Protein AF-A0A411PGM9-F1 (afdb_monomer_lite)

Secondary structure (DSSP, 8-state):
---GGG--EEEPTTSTT-EEETTHIIIIIHHHHHHHTS-S--HHHHHHHHT-TTS-HHHHHHHHHIIIIITT-BGGGS---TTPPP--EEEEETTT-SEEEE-SS-EEETTTEEEE----BHHHHHHHHT--TTTS--EEEE-TTSEEE--TT--S-HHHHHHHHHEEEEEETHHHHTT--TTT---GGG---SEEEEEE-PPP--SS---GGGTTT-HHHHHHHHHHHHHHHHHHHHHHHHHHHHHTTSSEEEEEETTSPPPHHHHTTTSSSHHHHHGGGGGGGS--SSSPPPTTHHHHHHHHHHHHHHHHHHHHT-TTSPPP-S-SSTT-

Structure (mmCIF, N/CA/C/O backbone):
data_AF-A0A411PGM9-F1
#
_entry.id   AF-A0A411PGM9-F1
#
loop_
_atom_site.group_PDB
_atom_site.id
_atom_site.type_symbol
_atom_site.label_atom_id
_atom_site.label_alt_id
_atom_site.label_comp_id
_atom_site.label_asym_id
_atom_site.label_entity_id
_atom_site.label_seq_id
_atom_site.pdbx_PDB_ins_code
_atom_site.Cartn_x
_atom_site.Cartn_y
_atom_site.Cartn_z
_atom_site.occupancy
_atom_site.B_iso_or_equiv
_atom_site.auth_seq_id
_atom_site.auth_comp_id
_atom_site.auth_asym_id
_atom_site.auth_atom_id
_atom_site.pdbx_PDB_model_num
ATOM 1 N N . MET A 1 1 ? -6.316 13.000 -9.772 1.00 52.50 1 MET A N 1
ATOM 2 C CA . MET A 1 1 ? -5.688 11.672 -9.581 1.00 52.50 1 MET A CA 1
ATOM 3 C C . MET A 1 1 ? -6.689 10.510 -9.519 1.00 52.50 1 MET A C 1
ATOM 5 O O . MET A 1 1 ? -6.270 9.370 -9.659 1.00 52.50 1 MET A O 1
ATOM 9 N N . LEU A 1 2 ? -8.007 10.744 -9.428 1.00 59.62 2 LEU A N 1
ATOM 10 C CA . LEU A 1 2 ? -9.023 9.725 -9.760 1.00 59.62 2 LEU A CA 1
ATOM 11 C C . LEU A 1 2 ? -9.316 9.738 -11.259 1.00 59.62 2 LEU A C 1
ATOM 13 O O . LEU A 1 2 ? -10.443 9.894 -11.712 1.00 59.62 2 LEU A O 1
ATOM 17 N N . ASN A 1 3 ? -8.241 9.618 -12.023 1.00 71.75 3 ASN A N 1
ATOM 18 C CA . ASN A 1 3 ? -8.211 9.928 -13.441 1.00 71.75 3 ASN A CA 1
ATOM 19 C C . ASN A 1 3 ? -8.425 8.658 -14.273 1.00 71.75 3 ASN A C 1
ATOM 21 O O . ASN A 1 3 ? -7.949 8.563 -15.398 1.00 71.75 3 ASN A O 1
ATOM 25 N N . TRP A 1 4 ? -9.119 7.656 -13.718 1.00 79.38 4 TRP A N 1
ATOM 26 C CA . TRP A 1 4 ? -9.370 6.393 -14.416 1.00 79.38 4 TRP A CA 1
ATOM 27 C C . TRP A 1 4 ? -10.101 6.630 -15.741 1.00 79.38 4 TRP A C 1
ATOM 29 O O . TRP A 1 4 ? -9.754 6.036 -16.755 1.00 79.38 4 TRP A O 1
ATOM 39 N N . SER A 1 5 ? -11.043 7.575 -15.755 1.00 80.88 5 SER A N 1
ATOM 40 C CA . SER A 1 5 ? -11.740 8.030 -16.962 1.00 80.88 5 SER A CA 1
ATOM 41 C C . SER A 1 5 ? -10.860 8.816 -17.943 1.00 80.88 5 SER A C 1
ATOM 43 O O . SER A 1 5 ? -11.240 8.978 -19.096 1.00 80.88 5 SER A O 1
ATOM 45 N N . GLU A 1 6 ? -9.706 9.327 -17.508 1.00 86.56 6 GLU A N 1
ATOM 46 C CA . GLU A 1 6 ? -8.748 10.042 -18.364 1.00 86.56 6 GLU A CA 1
ATOM 47 C C . GLU A 1 6 ? -7.711 9.092 -18.986 1.00 86.56 6 GLU A C 1
ATOM 49 O O . GLU A 1 6 ? -6.994 9.472 -19.919 1.00 86.56 6 GLU A O 1
ATOM 54 N N . LEU A 1 7 ? -7.612 7.852 -18.489 1.00 89.19 7 LEU A N 1
ATOM 55 C CA . LEU A 1 7 ? -6.726 6.839 -19.049 1.00 89.19 7 LEU A CA 1
ATOM 56 C C . LEU A 1 7 ? -7.257 6.352 -20.401 1.00 89.19 7 LEU A C 1
ATOM 58 O O . LEU A 1 7 ? -8.400 5.924 -20.550 1.00 89.19 7 LEU A O 1
ATOM 62 N N . LYS A 1 8 ? -6.382 6.385 -21.404 1.00 91.56 8 LYS A N 1
ATOM 63 C CA . LYS A 1 8 ? -6.659 5.943 -22.770 1.00 91.56 8 LYS A CA 1
ATOM 64 C C . LYS A 1 8 ? -6.179 4.509 -22.931 1.00 91.56 8 LYS A C 1
ATOM 66 O O . LYS A 1 8 ? -4.987 4.272 -23.130 1.00 91.56 8 LYS A O 1
ATOM 71 N N . PHE A 1 9 ? -7.103 3.561 -22.833 1.00 89.75 9 PHE A N 1
ATOM 72 C CA . PHE A 1 9 ? -6.803 2.142 -22.991 1.00 89.75 9 PHE A CA 1
ATOM 73 C C . PHE A 1 9 ? -6.764 1.740 -24.467 1.00 89.75 9 PHE A C 1
ATOM 75 O O . PHE A 1 9 ? -7.652 2.092 -25.243 1.00 89.75 9 PHE A O 1
ATOM 82 N N . LYS A 1 10 ? -5.735 0.985 -24.852 1.00 90.44 10 LYS A N 1
ATOM 83 C CA . LYS A 1 10 ? -5.631 0.330 -26.159 1.00 90.44 10 LYS A CA 1
ATOM 84 C C . LYS A 1 10 ? -5.386 -1.168 -25.982 1.00 90.44 10 LYS A C 1
ATOM 86 O O . LYS A 1 10 ? -4.654 -1.528 -25.056 1.00 90.44 10 LYS A O 1
ATOM 91 N N . PRO A 1 11 ? -5.938 -2.023 -26.857 1.00 87.38 11 PRO A N 1
ATOM 92 C CA . PRO A 1 11 ? -5.575 -3.433 -26.901 1.00 87.38 11 PRO A CA 1
ATOM 93 C C . PRO A 1 11 ? -4.068 -3.614 -27.091 1.00 87.38 11 PRO A C 1
ATOM 95 O O . PRO A 1 11 ? -3.409 -2.795 -27.739 1.00 87.38 11 PRO A O 1
ATOM 98 N N . ILE A 1 12 ? -3.529 -4.678 -26.510 1.00 82.19 12 ILE A N 1
ATOM 99 C CA . ILE A 1 12 ? -2.169 -5.137 -26.791 1.00 82.19 12 ILE A CA 1
ATOM 100 C C . ILE A 1 12 ? -2.257 -6.080 -28.000 1.00 82.19 12 ILE A C 1
ATOM 102 O O . ILE A 1 12 ? -3.071 -7.001 -28.000 1.00 82.19 12 ILE A O 1
ATOM 106 N N . GLU A 1 13 ? -1.482 -5.816 -29.056 1.00 67.94 13 GLU A N 1
ATOM 107 C CA . GLU A 1 13 ? -1.483 -6.653 -30.264 1.00 67.94 13 GLU A CA 1
ATOM 108 C C . GLU A 1 13 ? -0.993 -8.073 -29.940 1.00 67.94 13 GLU A C 1
ATOM 110 O O . GLU A 1 13 ? -0.038 -8.244 -29.189 1.00 67.94 13 GLU A O 1
ATOM 115 N N . GLY A 1 14 ? -1.657 -9.087 -30.504 1.00 66.69 14 GLY A N 1
ATOM 116 C CA . GLY A 1 14 ? -1.239 -10.486 -30.391 1.00 66.69 14 GLY A CA 1
ATOM 117 C C . GLY A 1 14 ? -1.776 -11.284 -29.196 1.00 66.69 14 GLY A C 1
ATOM 118 O O . GLY A 1 14 ? -1.466 -12.470 -29.136 1.00 66.69 14 GLY A O 1
ATOM 119 N N . ASP A 1 15 ? -2.587 -10.721 -28.277 1.00 63.03 15 ASP A N 1
ATOM 120 C CA . ASP A 1 15 ? -3.061 -11.504 -27.117 1.00 63.03 15 ASP A CA 1
ATOM 121 C C . ASP A 1 15 ? -4.403 -11.089 -26.437 1.00 63.03 15 ASP A C 1
ATOM 123 O O . ASP A 1 15 ? -4.732 -9.912 -26.278 1.00 63.03 15 ASP A O 1
ATOM 127 N N . SER A 1 16 ? -5.151 -12.125 -26.014 1.00 61.44 16 SER A N 1
ATOM 128 C CA . SER A 1 16 ? -6.150 -12.314 -24.925 1.00 61.44 16 SER A CA 1
ATOM 129 C C . SER A 1 16 ? -7.004 -11.162 -24.358 1.00 61.44 16 SER A C 1
ATOM 131 O O . SER A 1 16 ? -7.410 -11.214 -23.197 1.00 61.44 16 SER A O 1
ATOM 133 N N . GLY A 1 17 ? -7.349 -10.128 -25.127 1.00 72.94 17 GLY A N 1
ATOM 134 C CA . GLY A 1 17 ? -8.236 -9.065 -24.620 1.00 72.94 17 GLY A CA 1
ATOM 135 C C . GLY A 1 17 ? -7.589 -8.200 -23.528 1.00 72.94 17 GLY A C 1
ATOM 136 O O . GLY A 1 17 ? -8.281 -7.488 -22.798 1.00 72.94 17 GLY A O 1
ATOM 137 N N . ARG A 1 18 ? -6.253 -8.237 -23.424 1.00 79.06 18 ARG A N 1
ATOM 138 C CA . ARG A 1 18 ? -5.477 -7.363 -22.539 1.00 79.06 18 ARG A CA 1
ATOM 139 C C . ARG A 1 18 ? -5.467 -5.944 -23.106 1.00 79.06 18 ARG A C 1
ATOM 141 O O . ARG A 1 18 ? -5.311 -5.737 -24.311 1.00 79.06 18 ARG A O 1
ATOM 148 N N . VAL A 1 19 ? -5.563 -4.955 -22.224 1.00 84.50 19 VAL A N 1
ATOM 149 C CA . VAL A 1 19 ? -5.486 -3.534 -22.582 1.00 84.50 19 VAL A CA 1
ATOM 150 C C . VAL A 1 19 ? -4.393 -2.832 -21.786 1.00 84.50 19 VAL A C 1
ATOM 152 O O . VAL A 1 19 ? -4.129 -3.177 -20.636 1.00 84.50 19 VAL A O 1
ATOM 155 N N . ARG A 1 20 ? -3.766 -1.816 -22.384 1.00 86.62 20 ARG A N 1
ATOM 156 C CA . ARG A 1 20 ? -2.791 -0.938 -21.723 1.00 86.62 20 ARG A CA 1
ATOM 157 C C . ARG A 1 20 ? -3.212 0.520 -21.820 1.00 86.62 20 ARG A C 1
ATOM 159 O O . ARG A 1 20 ? -3.678 0.960 -22.870 1.00 86.62 20 ARG A O 1
ATOM 166 N N . ALA A 1 21 ? -3.000 1.282 -20.753 1.00 90.50 21 ALA A N 1
ATOM 167 C CA . ALA A 1 21 ? -3.187 2.727 -20.775 1.00 90.50 21 ALA A CA 1
ATOM 168 C C . ALA A 1 21 ? -1.980 3.412 -21.439 1.00 90.50 21 ALA A C 1
ATOM 170 O O . ALA A 1 21 ? -0.862 3.336 -20.931 1.00 90.50 21 ALA A O 1
ATOM 171 N N . THR A 1 22 ? -2.182 4.098 -22.566 1.00 92.44 22 THR A N 1
ATOM 172 C CA . THR A 1 22 ? -1.082 4.717 -23.335 1.00 92.44 22 THR A CA 1
ATOM 173 C C . THR A 1 22 ? -0.591 6.044 -22.763 1.00 92.44 22 THR A C 1
ATOM 175 O O . THR A 1 22 ? 0.468 6.516 -23.152 1.00 92.44 22 THR A O 1
ATOM 178 N N . ASN A 1 23 ? -1.355 6.657 -21.861 1.00 93.75 23 ASN A N 1
ATOM 179 C CA . ASN A 1 23 ? -1.045 7.927 -21.199 1.00 93.75 23 ASN A CA 1
ATOM 180 C C . ASN A 1 23 ? -0.900 7.777 -19.673 1.00 93.75 23 ASN A C 1
ATOM 182 O O . ASN A 1 23 ? -0.985 8.764 -18.949 1.00 93.75 23 ASN A O 1
ATOM 186 N N . PHE A 1 24 ? -0.677 6.557 -19.166 1.00 91.25 24 PHE A N 1
ATOM 187 C CA . PHE A 1 24 ? -0.512 6.307 -17.727 1.00 91.25 24 PHE A CA 1
ATOM 188 C C . PHE A 1 24 ? 0.610 7.153 -17.110 1.00 91.25 24 PHE A C 1
ATOM 190 O O . PHE A 1 24 ? 0.462 7.680 -16.009 1.00 91.25 24 PHE A O 1
ATOM 197 N N . HIS A 1 25 ? 1.716 7.311 -17.840 1.00 90.88 25 HIS A N 1
ATOM 198 C CA . HIS A 1 25 ? 2.859 8.086 -17.375 1.00 90.88 25 HIS A CA 1
ATOM 199 C C . HIS A 1 25 ? 2.496 9.560 -17.127 1.00 90.88 25 HIS A C 1
ATOM 201 O O . HIS A 1 25 ? 2.727 10.078 -16.043 1.00 90.88 25 HIS A O 1
ATOM 207 N N . GLU A 1 26 ? 1.837 10.201 -18.091 1.00 92.12 26 GLU A N 1
ATOM 208 C CA . GLU A 1 26 ? 1.391 11.597 -17.997 1.00 92.12 26 GLU A CA 1
ATOM 209 C C . GLU A 1 26 ? 0.317 11.796 -16.917 1.00 92.12 26 GLU A C 1
ATOM 211 O O . GLU A 1 26 ? 0.380 12.736 -16.130 1.00 92.12 26 GLU A O 1
ATOM 216 N N . VAL A 1 27 ? -0.674 10.902 -16.865 1.00 91.56 27 VAL A N 1
ATOM 217 C CA . VAL A 1 27 ? -1.868 11.084 -16.024 1.00 91.56 27 VAL A CA 1
ATOM 218 C C . VAL A 1 27 ? -1.626 10.697 -14.562 1.00 91.56 27 VAL A C 1
ATOM 220 O O . VAL A 1 27 ? -2.245 11.276 -13.666 1.00 91.56 27 VAL A O 1
ATOM 223 N N . ILE A 1 28 ? -0.761 9.712 -14.304 1.00 89.25 28 ILE A N 1
ATOM 224 C CA . ILE A 1 28 ? -0.550 9.138 -12.965 1.00 89.25 28 ILE A CA 1
ATOM 225 C C . ILE A 1 28 ? 0.885 9.335 -12.480 1.00 89.25 28 ILE A C 1
ATOM 227 O O . ILE A 1 28 ? 1.081 9.821 -11.365 1.00 89.25 28 ILE A O 1
ATOM 231 N N . VAL A 1 29 ? 1.881 8.955 -13.286 1.00 90.88 29 VAL A N 1
ATOM 232 C CA . VAL A 1 29 ? 3.283 8.913 -12.833 1.00 90.88 29 VAL A CA 1
ATOM 233 C C . VAL A 1 29 ? 3.825 10.321 -12.599 1.00 90.88 29 VAL A C 1
ATOM 235 O O . VAL A 1 29 ? 4.311 10.591 -11.506 1.00 90.88 29 VAL A O 1
ATOM 238 N N . GLU A 1 30 ? 3.686 11.234 -13.560 1.00 90.06 30 GLU A N 1
ATOM 239 C CA . GLU A 1 30 ? 4.204 12.606 -13.457 1.00 90.06 30 GLU A CA 1
ATOM 240 C C . GLU A 1 30 ? 3.637 13.385 -12.252 1.00 90.06 30 GLU A C 1
ATOM 242 O O . GLU A 1 30 ? 4.426 13.891 -11.447 1.00 90.06 30 GLU A O 1
ATOM 247 N N . PRO A 1 31 ? 2.307 13.435 -12.017 1.00 89.75 31 PRO A N 1
ATOM 248 C CA . PRO A 1 31 ? 1.762 14.089 -10.828 1.00 89.75 31 PRO A CA 1
ATOM 249 C C . PRO A 1 31 ? 2.253 13.475 -9.511 1.00 89.75 31 PRO A C 1
ATOM 251 O O . PRO A 1 31 ? 2.488 14.199 -8.542 1.00 89.75 31 PRO A O 1
ATOM 254 N N . LEU A 1 32 ? 2.421 12.148 -9.462 1.00 89.62 32 LEU A N 1
ATOM 255 C CA . LEU A 1 32 ? 2.921 11.461 -8.272 1.00 89.62 32 LEU A CA 1
ATOM 256 C C . LEU A 1 32 ? 4.408 11.758 -8.035 1.00 89.62 32 LEU A C 1
ATOM 258 O O . LEU A 1 32 ? 4.803 12.045 -6.907 1.00 89.62 32 LEU A O 1
ATOM 262 N N . VAL A 1 33 ? 5.224 11.747 -9.088 1.00 89.19 33 VAL A N 1
ATOM 263 C CA . VAL A 1 33 ? 6.645 12.116 -9.034 1.00 89.19 33 VAL A CA 1
ATOM 264 C C . VAL A 1 33 ? 6.798 13.567 -8.577 1.00 89.19 33 VAL A C 1
ATOM 266 O O . VAL A 1 33 ? 7.581 13.830 -7.664 1.00 89.19 33 VAL A O 1
ATOM 269 N N . ALA A 1 34 ? 6.004 14.496 -9.120 1.00 87.88 34 ALA A N 1
ATOM 270 C CA . ALA A 1 34 ? 5.987 15.898 -8.704 1.00 87.88 34 ALA A CA 1
ATOM 271 C C . ALA A 1 34 ? 5.595 16.069 -7.227 1.00 87.88 34 ALA A C 1
ATOM 273 O O . ALA A 1 34 ? 6.212 16.857 -6.508 1.00 87.88 34 ALA A O 1
ATOM 274 N N . PHE A 1 35 ? 4.610 15.304 -6.749 1.00 86.31 35 PHE A N 1
ATOM 275 C CA . PHE A 1 35 ? 4.231 15.283 -5.338 1.00 86.31 35 PHE A CA 1
ATOM 276 C C . PHE A 1 35 ? 5.366 14.775 -4.439 1.00 86.31 35 PHE A C 1
ATOM 278 O O . PHE A 1 35 ? 5.678 15.419 -3.438 1.00 86.31 35 PHE A O 1
ATOM 285 N N . CYS A 1 36 ? 6.016 13.674 -4.822 1.00 84.50 36 CYS A N 1
ATOM 286 C CA . CYS A 1 36 ? 7.137 13.075 -4.092 1.00 84.50 36 CYS A CA 1
ATOM 287 C C . CYS A 1 36 ? 8.417 13.934 -4.120 1.00 84.50 36 CYS A C 1
ATOM 289 O O . CYS A 1 36 ? 9.289 13.770 -3.269 1.00 84.50 36 CYS A O 1
ATOM 291 N N . SER A 1 37 ? 8.539 14.875 -5.059 1.00 83.44 37 SER A N 1
ATOM 292 C CA . SER A 1 37 ? 9.599 15.897 -5.048 1.00 83.44 37 SER A CA 1
ATOM 293 C C . SER A 1 37 ? 9.393 16.960 -3.960 1.00 83.44 37 SER A C 1
ATOM 295 O O . SER A 1 37 ? 10.288 17.761 -3.698 1.00 83.44 37 SER A O 1
ATOM 297 N N . GLY A 1 38 ? 8.216 17.012 -3.331 1.00 77.62 38 GLY A N 1
ATOM 298 C CA . GLY A 1 38 ? 7.916 17.921 -2.233 1.00 77.62 38 GLY A CA 1
ATOM 299 C C . GLY A 1 38 ? 8.000 17.237 -0.870 1.00 77.62 38 GLY A C 1
ATOM 300 O O . GLY A 1 38 ? 7.508 16.131 -0.680 1.00 77.62 38 GLY A O 1
ATOM 301 N N . THR A 1 39 ? 8.536 17.934 0.131 1.00 70.50 39 THR A N 1
ATOM 302 C CA . THR A 1 39 ? 8.509 17.459 1.521 1.00 70.50 39 THR A CA 1
ATOM 303 C C . THR A 1 39 ? 7.080 17.514 2.072 1.00 70.50 39 THR A C 1
ATOM 305 O O . THR A 1 39 ? 6.475 18.592 2.149 1.00 70.50 39 THR A O 1
ATOM 308 N N . ILE A 1 40 ? 6.542 16.363 2.480 1.00 67.31 40 ILE A N 1
ATOM 309 C CA . ILE A 1 40 ? 5.213 16.240 3.105 1.00 67.31 40 ILE A CA 1
ATOM 310 C C . ILE A 1 40 ? 5.349 16.347 4.626 1.00 67.31 40 ILE A C 1
ATOM 312 O O . ILE A 1 40 ? 4.532 16.997 5.282 1.00 67.31 40 ILE A O 1
ATOM 316 N N . PHE A 1 41 ? 6.424 15.780 5.176 1.00 61.47 41 PHE A N 1
ATOM 317 C CA . PHE A 1 41 ? 6.736 15.769 6.599 1.00 61.47 41 PHE A CA 1
ATOM 318 C C . PHE A 1 41 ? 8.171 16.240 6.836 1.00 61.47 41 PHE A C 1
ATOM 320 O O . PHE A 1 41 ? 9.065 15.880 6.094 1.00 61.47 41 PHE A O 1
ATOM 327 N N . SER A 1 42 ? 8.403 17.020 7.892 1.00 58.09 42 SER A N 1
ATOM 328 C CA . SER A 1 42 ? 9.753 17.270 8.406 1.00 58.09 42 SER A CA 1
ATOM 329 C C . SER A 1 42 ? 9.737 17.030 9.915 1.00 58.09 42 SER A C 1
ATOM 331 O O . SER A 1 42 ? 8.860 17.587 10.586 1.00 58.09 42 SER A O 1
ATOM 333 N N . PRO A 1 43 ? 10.709 16.299 10.491 1.00 53.69 43 PRO A N 1
ATOM 334 C CA . PRO A 1 43 ? 10.792 16.078 11.938 1.00 53.69 43 PRO A CA 1
ATOM 335 C C . PRO A 1 43 ? 10.755 17.375 12.765 1.00 53.69 43 PRO A C 1
ATOM 337 O O . PRO A 1 43 ? 10.185 17.405 13.854 1.00 53.69 43 PRO A O 1
ATOM 340 N N . LYS A 1 44 ? 11.277 18.487 12.217 1.00 53.44 44 LYS A N 1
ATOM 341 C CA . LYS A 1 44 ? 11.229 19.822 12.845 1.00 53.44 44 LYS A CA 1
ATOM 342 C C . LYS A 1 44 ? 9.803 20.378 12.967 1.00 53.44 44 LYS A C 1
ATOM 344 O O . LYS A 1 44 ? 9.508 21.075 13.931 1.00 53.44 44 LYS A O 1
ATOM 349 N N . LYS A 1 45 ? 8.911 20.048 12.026 1.00 54.50 45 LYS A N 1
ATOM 350 C CA . LYS A 1 45 ? 7.477 20.380 12.102 1.00 54.50 45 LYS A CA 1
ATOM 351 C C . LYS A 1 45 ? 6.725 19.439 13.048 1.00 54.50 45 LYS A C 1
ATOM 353 O O . LYS A 1 45 ? 5.768 19.870 13.676 1.00 54.50 45 LYS A O 1
ATOM 358 N N . GLY A 1 46 ? 7.179 18.192 13.205 1.00 51.03 46 GLY A N 1
ATOM 359 C CA . GLY A 1 46 ? 6.592 17.245 14.161 1.00 51.03 46 GLY A CA 1
ATOM 360 C C . GLY A 1 46 ? 6.662 17.735 15.613 1.00 51.03 46 GLY A C 1
ATOM 361 O O . GLY A 1 46 ? 5.671 17.683 16.332 1.00 51.03 46 GLY A O 1
ATOM 362 N N . ILE A 1 47 ? 7.795 18.326 16.010 1.00 51.44 47 ILE A N 1
ATOM 363 C CA . ILE A 1 47 ? 7.959 18.943 17.341 1.00 51.44 47 ILE A CA 1
ATOM 364 C C . ILE A 1 47 ? 7.008 20.141 17.531 1.00 51.44 47 ILE A C 1
ATOM 366 O O . ILE A 1 47 ? 6.460 20.322 18.613 1.00 51.44 47 ILE A O 1
ATOM 370 N N . TYR A 1 48 ? 6.769 20.935 16.481 1.00 48.97 48 TYR A N 1
ATOM 371 C CA . TYR A 1 48 ? 5.840 22.072 16.523 1.00 48.97 48 TYR A CA 1
ATOM 372 C C . TYR A 1 48 ? 4.380 21.632 16.732 1.00 48.97 48 TYR A C 1
ATOM 374 O O . TYR A 1 48 ? 3.659 22.241 17.518 1.00 48.97 48 TYR A O 1
ATOM 382 N N . HIS A 1 49 ? 3.951 20.544 16.088 1.00 47.00 49 HIS A N 1
ATOM 383 C CA . HIS A 1 49 ? 2.597 20.002 16.255 1.00 47.00 49 HIS A CA 1
ATOM 384 C C . HIS A 1 49 ? 2.383 19.289 17.598 1.00 47.00 49 HIS A C 1
ATOM 386 O O . HIS A 1 49 ? 1.264 19.283 18.094 1.00 47.00 49 HIS A O 1
ATOM 392 N N . LEU A 1 50 ? 3.439 18.769 18.235 1.00 49.50 50 LEU A N 1
ATOM 393 C CA . LEU A 1 50 ? 3.362 18.235 19.602 1.00 49.50 50 LEU A CA 1
ATOM 394 C C . LEU A 1 50 ? 2.981 19.318 20.636 1.00 49.50 50 LEU A C 1
ATOM 396 O O . LEU A 1 50 ? 2.436 19.003 21.688 1.00 49.50 50 LEU A O 1
ATOM 400 N N . LEU A 1 51 ? 3.256 20.593 20.331 1.00 46.75 51 LEU A N 1
ATOM 401 C CA . LEU A 1 51 ? 2.994 21.747 21.199 1.00 46.75 51 LEU A CA 1
ATOM 402 C C . LEU A 1 51 ? 1.681 22.489 20.868 1.00 46.75 51 LEU A C 1
ATOM 404 O O . LEU A 1 51 ? 1.294 23.385 21.615 1.00 46.75 51 LEU A O 1
ATOM 408 N N . HIS A 1 52 ? 0.983 22.131 19.780 1.00 44.41 52 HIS A N 1
ATOM 409 C CA . HIS A 1 52 ? -0.269 22.770 19.355 1.00 44.41 52 HIS A CA 1
ATOM 410 C C . HIS A 1 52 ? -1.470 21.806 19.469 1.00 44.41 52 HIS A C 1
ATOM 412 O O . HIS A 1 52 ? -1.666 20.973 18.586 1.00 44.41 52 HIS A O 1
ATOM 418 N N . PRO A 1 53 ? -2.337 21.951 20.491 1.00 46.81 53 PRO A N 1
ATOM 419 C CA . PRO A 1 53 ? -3.389 20.974 20.808 1.00 46.81 53 PRO A CA 1
ATOM 420 C C . PRO A 1 53 ? -4.546 20.892 19.794 1.00 46.81 53 PRO A C 1
ATOM 422 O O . PRO A 1 53 ? -5.332 19.956 19.854 1.00 46.81 53 PRO A O 1
ATOM 425 N N . LEU A 1 54 ? -4.664 21.847 18.861 1.00 43.28 54 LEU A N 1
ATOM 426 C CA . LEU A 1 54 ? -5.775 21.930 17.895 1.00 43.28 54 LEU A CA 1
ATOM 427 C C . LEU A 1 54 ? -5.440 21.383 16.494 1.00 43.28 54 LEU A C 1
ATOM 429 O O . LEU A 1 54 ? -6.300 21.391 15.616 1.00 43.28 54 LEU A O 1
ATOM 433 N N . SER A 1 55 ? -4.204 20.933 16.252 1.00 49.75 55 SER A N 1
ATOM 434 C CA . SER A 1 55 ? -3.816 20.306 14.983 1.00 49.75 55 SER A CA 1
ATOM 435 C C . SER A 1 55 ? -2.924 19.104 15.250 1.00 49.75 55 SER A C 1
ATOM 437 O O . SER A 1 55 ? -1.782 19.273 15.684 1.00 49.75 55 SER A O 1
ATOM 439 N N . THR A 1 56 ? -3.416 17.902 14.968 1.00 63.75 56 THR A N 1
ATOM 440 C CA . THR A 1 56 ? -2.589 16.700 15.083 1.00 63.75 56 THR A CA 1
ATOM 441 C C . THR A 1 56 ? -1.651 16.598 13.878 1.00 63.75 56 THR A C 1
ATOM 443 O O . THR A 1 56 ? -1.954 17.068 12.777 1.00 63.75 56 THR A O 1
ATOM 446 N N . MET A 1 57 ? -0.484 15.977 14.056 1.00 69.06 57 MET A N 1
ATOM 447 C CA . MET A 1 57 ? 0.434 15.698 12.940 1.00 69.06 57 MET A CA 1
ATOM 448 C C . MET A 1 57 ? -0.245 14.902 11.815 1.00 69.06 57 MET A C 1
ATOM 450 O O . MET A 1 57 ? 0.039 15.111 10.634 1.00 69.06 57 MET A O 1
ATOM 454 N N . VAL A 1 58 ? -1.182 14.041 12.204 1.00 72.31 58 VAL A N 1
ATOM 455 C CA . VAL A 1 58 ? -2.047 13.249 11.332 1.00 72.31 58 VAL A CA 1
ATOM 456 C C . VAL A 1 58 ? -2.882 14.136 10.408 1.00 72.31 58 VAL A C 1
ATOM 458 O O . VAL A 1 58 ? -2.866 13.944 9.190 1.00 72.31 58 VAL A O 1
ATOM 461 N N . ASP A 1 59 ? -3.546 15.160 10.953 1.00 79.25 59 ASP A N 1
ATOM 462 C CA . ASP A 1 59 ? -4.342 16.106 10.162 1.00 79.25 59 ASP A CA 1
ATOM 463 C C . ASP A 1 59 ? -3.490 16.873 9.149 1.00 79.25 59 ASP A C 1
ATOM 465 O O . ASP A 1 59 ? -3.933 17.144 8.029 1.00 79.25 59 ASP A O 1
ATOM 469 N N . GLY A 1 60 ? -2.252 17.204 9.529 1.00 81.69 60 GLY A N 1
ATOM 470 C CA . GLY A 1 60 ? -1.282 17.852 8.651 1.00 81.69 60 GLY A CA 1
ATOM 471 C C . GLY A 1 60 ? -0.966 17.005 7.419 1.00 81.69 60 GLY A C 1
ATOM 472 O O . GLY A 1 60 ? -1.058 17.505 6.295 1.00 81.69 60 GLY A O 1
ATOM 473 N N . VAL A 1 61 ? -0.650 15.721 7.618 1.00 83.44 61 VAL A N 1
ATOM 474 C CA . VAL A 1 61 ? -0.359 14.770 6.530 1.00 83.44 61 VAL A CA 1
ATOM 475 C C . VAL A 1 61 ? -1.585 14.561 5.641 1.00 83.44 61 VAL A C 1
ATOM 477 O O . VAL A 1 61 ? -1.482 14.710 4.421 1.00 83.44 61 VAL A O 1
ATOM 480 N N . ARG A 1 62 ? -2.767 14.332 6.229 1.00 89.75 62 ARG A N 1
ATOM 481 C CA . ARG A 1 62 ? -4.028 14.245 5.475 1.00 89.75 62 ARG A CA 1
ATOM 482 C C . ARG A 1 62 ? -4.245 15.477 4.601 1.00 89.75 62 ARG A C 1
ATOM 484 O O . ARG A 1 62 ? -4.517 15.343 3.411 1.00 89.75 62 ARG A O 1
ATOM 491 N N . LYS A 1 63 ? -4.082 16.681 5.157 1.00 88.06 63 LYS A N 1
ATOM 492 C CA . LYS A 1 63 ? -4.289 17.936 4.420 1.00 88.06 63 LYS A CA 1
ATOM 493 C C . LYS A 1 63 ? -3.312 18.090 3.253 1.00 88.06 63 LYS A C 1
ATOM 495 O O . LYS A 1 63 ? -3.693 18.651 2.225 1.00 88.06 63 LYS A O 1
ATOM 500 N N . GLN A 1 64 ? -2.076 17.596 3.373 1.00 88.38 64 GLN A N 1
ATOM 501 C CA . GLN A 1 64 ? -1.132 17.567 2.249 1.00 88.38 64 GLN A CA 1
ATOM 502 C C . GLN A 1 64 ? -1.624 16.640 1.133 1.00 88.38 64 GLN A C 1
ATOM 504 O O . GLN A 1 64 ? -1.624 17.061 -0.023 1.00 88.38 64 GLN A O 1
ATOM 509 N N . TYR A 1 65 ? -2.101 15.436 1.465 1.00 90.44 65 TYR A N 1
ATOM 510 C CA . TYR A 1 65 ? -2.701 14.526 0.484 1.00 90.44 65 TYR A CA 1
ATOM 511 C C . TYR A 1 65 ? -3.936 15.134 -0.192 1.00 90.44 65 TYR A C 1
ATOM 513 O O . TYR A 1 65 ? -4.057 15.073 -1.415 1.00 90.44 65 TYR A O 1
ATOM 521 N N . GLU A 1 66 ? -4.824 15.781 0.568 1.00 91.69 66 GLU A N 1
ATOM 522 C CA . GLU A 1 66 ? -6.000 16.457 0.007 1.00 91.69 66 GLU A CA 1
ATOM 523 C C . GLU A 1 66 ? -5.608 17.610 -0.918 1.00 91.69 66 GLU A C 1
ATOM 525 O O . GLU A 1 66 ? -6.133 17.731 -2.020 1.00 91.69 66 GLU A O 1
ATOM 530 N N . THR A 1 67 ? -4.675 18.460 -0.491 1.00 88.81 67 THR A N 1
ATOM 531 C CA . THR A 1 67 ? -4.339 19.688 -1.228 1.00 88.81 67 THR A CA 1
ATOM 532 C C . THR A 1 67 ? -3.515 19.397 -2.478 1.00 88.81 67 THR A C 1
ATOM 534 O O . THR A 1 67 ? -3.677 20.080 -3.485 1.00 88.81 67 THR A O 1
ATOM 537 N N . LYS A 1 68 ? -2.611 18.413 -2.418 1.00 87.12 68 LYS A N 1
ATOM 538 C CA . LYS A 1 68 ? -1.609 18.192 -3.468 1.00 87.12 68 LYS A CA 1
ATOM 539 C C . LYS A 1 68 ? -1.893 16.996 -4.374 1.00 87.12 68 LYS A C 1
ATOM 541 O O . LYS A 1 68 ? -1.285 16.929 -5.435 1.00 87.12 68 LYS A O 1
ATOM 546 N N . LEU A 1 69 ? -2.754 16.054 -3.969 1.00 87.56 69 LEU A N 1
ATOM 547 C CA . LEU A 1 69 ? -2.861 14.763 -4.658 1.00 87.56 69 LEU A CA 1
ATOM 548 C C . LEU A 1 69 ? -4.300 14.336 -4.971 1.00 87.56 69 LEU A C 1
ATOM 550 O O . LEU A 1 69 ? -4.656 14.125 -6.132 1.00 87.56 69 LEU A O 1
ATOM 554 N N . PHE A 1 70 ? -5.138 14.203 -3.943 1.00 89.62 70 PHE A N 1
ATOM 555 C CA . PHE A 1 70 ? -6.438 13.539 -4.068 1.00 89.62 70 PHE A CA 1
ATOM 556 C C . PHE A 1 70 ? -7.634 14.492 -4.081 1.00 89.62 70 PHE A C 1
ATOM 558 O O . PHE A 1 70 ? -8.736 14.078 -4.442 1.00 89.62 70 PHE A O 1
ATOM 565 N N . GLY A 1 71 ? -7.458 15.754 -3.689 1.00 89.44 71 GLY A N 1
ATOM 566 C CA . GLY A 1 71 ? -8.594 16.611 -3.367 1.00 89.44 71 GLY A CA 1
ATOM 567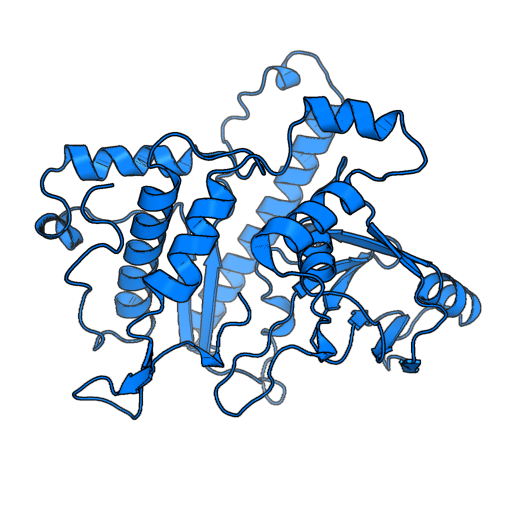 C C . GLY A 1 71 ? -9.344 16.100 -2.132 1.00 89.44 71 GLY A C 1
ATOM 568 O O . GLY A 1 71 ? -8.850 15.279 -1.361 1.00 89.44 71 GLY A O 1
ATOM 569 N N . LYS A 1 72 ? -10.585 16.559 -1.965 1.00 92.00 72 LYS A N 1
ATOM 570 C CA . LYS A 1 72 ? -11.484 16.149 -0.869 1.00 92.00 72 LYS A CA 1
ATOM 571 C C . LYS A 1 72 ? -12.448 15.032 -1.274 1.00 92.00 72 LYS A C 1
ATOM 573 O O . LYS A 1 72 ? -13.568 14.951 -0.774 1.00 92.00 72 LYS A O 1
ATOM 578 N N . ILE A 1 73 ? -12.052 14.203 -2.238 1.00 92.50 73 ILE A N 1
ATOM 579 C CA . ILE A 1 73 ? -12.898 13.118 -2.729 1.00 92.50 73 ILE A CA 1
ATOM 580 C C . ILE A 1 73 ? -13.170 12.101 -1.615 1.00 92.50 73 ILE A C 1
ATOM 582 O O . ILE A 1 73 ? -12.251 11.588 -0.973 1.00 92.50 73 ILE A O 1
ATOM 586 N N . LYS A 1 74 ? -14.451 11.797 -1.402 1.00 93.62 74 LYS A N 1
ATOM 587 C CA . LYS A 1 74 ? -14.896 10.697 -0.545 1.00 93.62 74 LYS A CA 1
ATOM 588 C C . LYS A 1 74 ? -14.620 9.357 -1.225 1.00 93.62 74 LYS A C 1
ATOM 590 O O . LYS A 1 74 ? -14.792 9.247 -2.438 1.00 93.62 74 LYS A O 1
ATOM 595 N N . LEU A 1 75 ? -14.259 8.333 -0.453 1.00 93.75 75 LEU A N 1
ATOM 596 C CA . LEU A 1 75 ? -14.059 6.975 -0.977 1.00 93.75 75 LEU A CA 1
ATOM 597 C C . LEU A 1 75 ? -15.296 6.478 -1.742 1.00 93.75 75 LEU A C 1
ATOM 599 O O . LEU A 1 75 ? -15.167 6.039 -2.880 1.00 93.75 75 LEU A O 1
ATOM 603 N N . ARG A 1 76 ? -16.499 6.696 -1.189 1.00 91.06 76 ARG A N 1
ATOM 604 C CA . ARG A 1 76 ? -17.798 6.399 -1.829 1.00 91.06 76 ARG A CA 1
ATOM 605 C C . ARG A 1 76 ? -18.061 7.129 -3.156 1.00 91.06 76 ARG A C 1
ATOM 607 O O . ARG A 1 76 ? -19.067 6.872 -3.808 1.00 91.06 76 ARG A O 1
ATOM 614 N N . ASN A 1 77 ? -17.194 8.053 -3.569 1.00 90.19 77 ASN A N 1
ATOM 615 C CA . ASN A 1 77 ? -17.302 8.778 -4.839 1.00 90.19 77 ASN A CA 1
ATOM 616 C C . ASN A 1 77 ? -16.240 8.333 -5.864 1.00 90.19 77 ASN A C 1
ATOM 618 O O . ASN A 1 77 ? -16.242 8.827 -6.986 1.00 90.19 77 ASN A O 1
ATOM 622 N N . ILE A 1 78 ? -15.346 7.401 -5.514 1.00 87.75 78 ILE A N 1
ATOM 623 C CA . ILE A 1 78 ? -14.359 6.823 -6.441 1.00 87.75 78 ILE A CA 1
ATOM 624 C C . ILE A 1 78 ? -15.077 5.993 -7.504 1.00 87.75 78 ILE A C 1
ATOM 626 O O . ILE A 1 78 ? -15.781 5.058 -7.150 1.00 87.75 78 ILE A O 1
ATOM 630 N N . ALA A 1 79 ? -14.901 6.297 -8.789 1.00 83.31 79 ALA A N 1
ATOM 631 C CA . ALA A 1 79 ? -15.602 5.598 -9.867 1.00 83.31 79 ALA A CA 1
ATOM 632 C C . ALA A 1 79 ? -15.542 4.063 -9.719 1.00 83.31 79 ALA A C 1
ATOM 634 O O . ALA A 1 79 ? -14.462 3.483 -9.639 1.00 83.31 79 ALA A O 1
ATOM 635 N N . HIS A 1 80 ? -16.714 3.424 -9.700 1.00 85.50 80 HIS A N 1
ATOM 636 C CA . HIS A 1 80 ? -16.873 1.973 -9.674 1.00 85.50 80 HIS A CA 1
ATOM 637 C C . HIS A 1 80 ? -17.578 1.556 -10.966 1.00 85.50 80 HIS A C 1
ATOM 639 O O . HIS A 1 80 ? -18.805 1.494 -11.040 1.00 85.50 80 HIS A O 1
ATOM 645 N N . ILE A 1 81 ? -16.781 1.387 -12.018 1.00 82.19 81 ILE A N 1
ATOM 646 C CA . ILE A 1 81 ? -17.229 1.008 -13.361 1.00 82.19 81 ILE A CA 1
ATOM 647 C C . ILE A 1 81 ? -16.588 -0.328 -13.751 1.00 82.19 81 ILE A C 1
ATOM 649 O O . ILE A 1 81 ? -15.517 -0.646 -13.228 1.00 82.19 81 ILE A O 1
ATOM 653 N N . PRO A 1 82 ? -17.187 -1.105 -14.672 1.00 80.56 82 PRO A N 1
ATOM 654 C CA . PRO A 1 82 ? -16.574 -2.337 -15.159 1.00 80.56 82 PRO A CA 1
ATOM 655 C C . PRO A 1 82 ? -15.123 -2.111 -15.606 1.00 80.56 82 PRO A C 1
ATOM 657 O O . PRO A 1 82 ? -14.837 -1.207 -16.390 1.00 80.56 82 PRO A O 1
ATOM 660 N N . GLY A 1 83 ? -14.207 -2.920 -15.073 1.00 73.38 83 GLY A N 1
ATOM 661 C CA . GLY A 1 83 ? -12.772 -2.833 -15.352 1.00 73.38 83 GLY A CA 1
ATOM 662 C C . GLY A 1 83 ? -11.981 -1.852 -14.478 1.00 73.38 83 GLY A C 1
ATOM 663 O O . GLY A 1 83 ? -10.755 -1.882 -14.538 1.00 73.38 83 GLY A O 1
ATOM 664 N N . ALA A 1 84 ? -12.625 -1.015 -13.654 1.00 80.75 84 ALA A N 1
ATOM 665 C CA . ALA A 1 84 ? -11.917 -0.224 -12.647 1.00 80.75 84 ALA A CA 1
ATOM 666 C C . ALA A 1 84 ? -11.516 -1.101 -11.443 1.00 80.75 84 ALA A C 1
ATOM 668 O O . ALA A 1 84 ? -12.304 -1.953 -11.028 1.00 80.75 84 ALA A O 1
ATOM 669 N N . PRO A 1 85 ? -10.317 -0.906 -10.865 1.00 85.19 85 PRO A N 1
ATOM 670 C CA . PRO A 1 85 ? -9.881 -1.670 -9.704 1.00 85.19 85 PRO A CA 1
ATOM 671 C C . PRO A 1 85 ? -10.647 -1.261 -8.442 1.00 85.19 85 PRO A C 1
ATOM 673 O O . PRO A 1 85 ? -10.962 -0.086 -8.235 1.00 85.19 85 PRO A O 1
ATOM 676 N N . GLU A 1 86 ? -10.878 -2.229 -7.559 1.00 87.12 86 GLU A N 1
ATOM 677 C CA . GLU A 1 86 ? -11.276 -1.951 -6.184 1.00 87.12 86 GLU A CA 1
ATOM 678 C C . GLU A 1 86 ? -10.036 -1.593 -5.355 1.00 87.12 86 GLU A C 1
ATOM 680 O O . GLU A 1 86 ? -9.013 -2.277 -5.406 1.00 87.12 86 GLU A O 1
ATOM 685 N N . PHE A 1 87 ? -10.130 -0.515 -4.577 1.00 90.44 87 PHE A N 1
ATOM 686 C CA . PHE A 1 87 ? -9.073 -0.102 -3.660 1.00 90.44 87 PHE A CA 1
ATOM 687 C C . PHE A 1 87 ? -9.467 -0.421 -2.223 1.00 90.44 87 PHE A C 1
ATOM 689 O O . PHE A 1 87 ? -10.514 0.019 -1.742 1.00 90.44 87 PHE A O 1
ATOM 696 N N . ILE A 1 88 ? -8.584 -1.141 -1.533 1.00 92.44 88 ILE A N 1
ATOM 697 C CA . ILE A 1 88 ? -8.711 -1.461 -0.114 1.00 92.44 88 ILE A CA 1
ATOM 698 C C . ILE A 1 88 ? -7.446 -0.972 0.582 1.00 92.44 88 ILE A C 1
ATOM 700 O O . ILE A 1 88 ? -6.342 -1.415 0.273 1.00 92.44 88 ILE A O 1
ATOM 704 N N . PHE A 1 89 ? -7.616 -0.052 1.525 1.00 94.44 89 PHE A N 1
ATOM 705 C CA . PHE A 1 89 ? -6.533 0.488 2.341 1.00 94.44 89 PHE A CA 1
ATOM 706 C C . PHE A 1 89 ? -6.502 -0.233 3.685 1.00 94.44 89 PHE A C 1
ATOM 708 O O . PHE A 1 89 ? -7.552 -0.549 4.250 1.00 94.44 89 PHE A O 1
ATOM 715 N N . TYR A 1 90 ? -5.302 -0.485 4.196 1.00 93.75 90 TYR A N 1
ATOM 716 C CA . TYR A 1 90 ? -5.110 -1.166 5.470 1.00 93.75 90 TYR A CA 1
ATOM 717 C C . TYR A 1 90 ? -4.759 -0.165 6.561 1.00 93.75 90 TYR A C 1
ATOM 719 O O . TYR A 1 90 ? -3.856 0.646 6.399 1.00 93.75 90 TYR A O 1
ATOM 727 N N . GLY A 1 91 ? -5.441 -0.270 7.692 1.00 94.62 91 GLY A N 1
ATOM 728 C CA . GLY A 1 91 ? -5.020 0.300 8.965 1.00 94.62 91 GLY A CA 1
ATOM 729 C C . GLY A 1 91 ? -4.917 -0.796 10.019 1.00 94.62 91 GLY A C 1
ATOM 730 O O . GLY A 1 91 ? -5.244 -1.958 9.766 1.00 94.62 91 GLY A O 1
ATOM 731 N N . THR A 1 92 ? -4.507 -0.415 11.217 1.00 94.88 92 THR A N 1
ATOM 732 C CA . THR A 1 92 ? -4.560 -1.270 12.405 1.00 94.88 92 THR A CA 1
ATOM 733 C C . THR A 1 92 ? -5.371 -0.554 13.473 1.00 94.88 92 THR A C 1
ATOM 735 O O . THR A 1 92 ? -5.132 0.624 13.732 1.00 94.88 92 THR A O 1
ATOM 738 N N . ASN A 1 93 ? -6.334 -1.238 14.084 1.00 95.31 93 ASN A N 1
ATOM 739 C CA . ASN A 1 93 ? -7.070 -0.705 15.224 1.00 95.31 93 ASN A CA 1
ATOM 740 C C . ASN A 1 93 ? -6.258 -0.948 16.498 1.00 95.31 93 ASN A C 1
ATOM 742 O O . ASN A 1 93 ? -5.895 -2.086 16.794 1.00 95.31 93 ASN A O 1
ATOM 746 N N . LEU A 1 94 ? -5.937 0.121 17.225 1.00 93.44 94 LEU A N 1
ATOM 747 C CA . LEU A 1 94 ? -5.113 0.047 18.430 1.00 93.44 94 LEU A CA 1
ATOM 748 C C . LEU A 1 94 ? -5.856 -0.570 19.616 1.00 93.44 94 LEU A C 1
ATOM 750 O O . LEU A 1 94 ? -5.214 -1.205 20.448 1.00 93.44 94 LEU A O 1
ATOM 754 N N . ASP A 1 95 ? -7.178 -0.411 19.687 1.00 93.81 95 ASP A N 1
ATOM 755 C CA . ASP A 1 95 ? -7.984 -0.978 20.767 1.00 93.81 95 ASP A CA 1
ATOM 756 C C . ASP A 1 95 ? -8.175 -2.490 20.597 1.00 93.81 95 ASP A C 1
ATOM 758 O O . ASP A 1 95 ? -8.042 -3.250 21.554 1.00 93.81 95 ASP A O 1
ATOM 762 N N . THR A 1 96 ? -8.497 -2.941 19.382 1.00 93.12 96 THR A N 1
ATOM 763 C CA . THR A 1 96 ? -8.785 -4.361 19.103 1.00 93.12 96 THR A CA 1
ATOM 764 C C . THR A 1 96 ? -7.546 -5.147 18.671 1.00 93.12 96 THR A C 1
ATOM 766 O O . THR A 1 96 ? -7.538 -6.373 18.756 1.00 93.12 96 THR A O 1
ATOM 769 N N . GLY A 1 97 ? -6.487 -4.470 18.215 1.00 92.62 97 GLY A N 1
ATOM 770 C CA . GLY A 1 97 ? -5.236 -5.086 17.768 1.00 92.62 97 GLY A CA 1
ATOM 771 C C . GLY A 1 97 ? -5.323 -5.789 16.411 1.00 92.62 97 GLY A C 1
ATOM 772 O O . GLY A 1 97 ? -4.477 -6.635 16.114 1.00 92.62 97 GLY A O 1
ATOM 773 N N . VAL A 1 98 ? -6.337 -5.487 15.591 1.00 92.62 98 VAL A N 1
ATOM 774 C CA . VAL A 1 98 ? -6.588 -6.188 14.319 1.00 92.62 98 VAL A CA 1
ATOM 775 C C . VAL A 1 98 ? -6.502 -5.271 13.105 1.00 92.62 98 VAL A C 1
ATOM 777 O O . VAL A 1 98 ? -6.548 -4.044 13.218 1.00 92.62 98 VAL A O 1
ATOM 780 N N . SER A 1 99 ? -6.388 -5.875 11.918 1.00 93.38 99 SER A N 1
ATOM 781 C CA . SER A 1 99 ? -6.444 -5.136 10.659 1.00 93.38 99 SER A CA 1
ATOM 782 C C . SER A 1 99 ? -7.790 -4.441 10.491 1.00 93.38 99 SER A C 1
ATOM 784 O O . SER A 1 99 ? -8.840 -5.084 10.578 1.00 93.38 99 SER A O 1
ATOM 786 N N . VAL A 1 100 ? -7.736 -3.172 10.114 1.00 95.12 100 VAL A N 1
ATOM 787 C CA . VAL A 1 100 ? -8.874 -2.397 9.636 1.00 95.12 100 VAL A CA 1
ATOM 788 C C . VAL A 1 100 ? -8.790 -2.321 8.126 1.00 95.12 100 VAL A C 1
ATOM 790 O O . VAL A 1 100 ? -7.774 -1.903 7.573 1.00 95.12 100 VAL A O 1
ATOM 793 N N . ARG A 1 101 ? -9.865 -2.710 7.448 1.00 94.62 101 ARG A N 1
ATOM 794 C CA . ARG A 1 101 ? -9.949 -2.639 5.985 1.00 94.62 101 ARG A CA 1
ATOM 795 C C . ARG A 1 101 ? -10.853 -1.485 5.613 1.00 94.62 101 ARG A C 1
ATOM 797 O O . ARG A 1 101 ? -12.020 -1.490 5.992 1.00 94.62 101 ARG A O 1
ATOM 804 N N . ILE A 1 102 ? -10.318 -0.515 4.886 1.00 96.00 102 ILE A N 1
ATOM 805 C CA . ILE A 1 102 ? -11.026 0.694 4.476 1.00 96.00 102 ILE A CA 1
ATOM 806 C C . ILE A 1 102 ? -11.249 0.598 2.969 1.00 96.00 102 ILE A C 1
ATOM 808 O O . ILE A 1 102 ? -10.316 0.765 2.184 1.00 96.00 102 ILE A O 1
ATOM 812 N N . GLY A 1 103 ? -12.475 0.276 2.573 1.00 94.50 103 GLY A N 1
ATOM 813 C CA . GLY A 1 103 ? -12.886 0.198 1.176 1.00 94.50 103 GLY A CA 1
ATOM 814 C C . GLY A 1 103 ? -13.805 1.349 0.786 1.00 94.50 103 GLY A C 1
ATOM 815 O O . GLY A 1 103 ? -14.140 2.214 1.593 1.00 94.50 103 GLY A O 1
ATOM 816 N N . ARG A 1 104 ? -14.251 1.330 -0.471 1.00 93.94 104 ARG A N 1
ATOM 817 C CA . ARG A 1 104 ? -15.201 2.309 -1.014 1.00 93.94 104 ARG A CA 1
ATOM 818 C C . ARG A 1 104 ? -16.501 2.393 -0.204 1.00 93.94 104 ARG A C 1
ATOM 820 O O . ARG A 1 104 ? -16.964 3.493 0.086 1.00 93.94 104 ARG A O 1
ATOM 827 N N . GLU A 1 105 ? -17.083 1.234 0.096 1.00 92.88 105 GLU A N 1
ATOM 828 C CA . GLU A 1 105 ? -18.431 1.116 0.667 1.00 92.88 105 GLU A CA 1
ATOM 829 C C . GLU A 1 105 ? -18.431 0.899 2.182 1.00 92.88 105 GLU A C 1
ATOM 831 O O . GLU A 1 105 ? -19.430 1.177 2.846 1.00 92.88 105 GLU A O 1
ATOM 836 N N . SER A 1 106 ? -17.343 0.355 2.733 1.00 95.31 106 SER A N 1
ATOM 837 C CA . SER A 1 106 ? -17.301 -0.041 4.137 1.00 95.31 106 SER A CA 1
ATOM 838 C C . SER A 1 106 ? -15.906 0.022 4.738 1.00 95.31 106 SER A C 1
ATOM 840 O O . SER A 1 106 ? -14.924 -0.312 4.070 1.00 95.31 106 SER A O 1
ATOM 842 N N . ILE A 1 107 ? -15.863 0.303 6.037 1.00 95.94 107 ILE A N 1
ATOM 843 C CA . ILE A 1 107 ? -14.725 0.054 6.918 1.00 95.94 107 ILE A CA 1
ATOM 844 C C . ILE A 1 107 ? -15.006 -1.178 7.781 1.00 95.94 107 ILE A C 1
ATOM 846 O O . ILE A 1 107 ? -16.136 -1.361 8.230 1.00 95.94 107 ILE A O 1
ATOM 850 N N . ARG A 1 108 ? -14.022 -2.063 7.971 1.00 95.12 108 ARG A N 1
ATOM 851 C CA . ARG A 1 108 ? -14.240 -3.366 8.625 1.00 95.12 108 ARG A CA 1
ATOM 852 C C . ARG A 1 108 ? -13.177 -3.683 9.663 1.00 95.12 108 ARG A C 1
ATOM 854 O O . ARG A 1 108 ? -11.989 -3.629 9.351 1.00 95.12 108 ARG A O 1
ATOM 861 N N . ASP A 1 109 ? -13.639 -4.113 10.829 1.00 94.81 109 ASP A N 1
ATOM 862 C CA . ASP A 1 109 ? -12.876 -4.720 11.918 1.00 94.81 109 ASP A CA 1
ATOM 863 C C . ASP A 1 109 ? -13.708 -5.906 12.435 1.00 94.81 109 ASP A C 1
ATOM 865 O O . ASP A 1 109 ? -14.865 -5.747 12.812 1.00 94.81 109 ASP A O 1
ATOM 869 N N . TYR A 1 110 ? -13.163 -7.122 12.434 1.00 91.81 110 TYR A N 1
ATOM 870 C CA . TYR A 1 110 ? -13.979 -8.303 12.732 1.00 91.81 110 TYR A CA 1
ATOM 871 C C . TYR A 1 110 ? -14.437 -8.396 14.201 1.00 91.81 110 TYR A C 1
ATOM 873 O O . TYR A 1 110 ? -15.340 -9.184 14.485 1.00 91.81 110 TYR A O 1
ATOM 881 N N . HIS A 1 111 ? -13.862 -7.618 15.125 1.00 93.19 111 HIS A N 1
ATOM 882 C CA . HIS A 1 111 ? -14.311 -7.554 16.517 1.00 93.19 111 HIS A CA 1
ATOM 883 C C . HIS A 1 111 ? -15.481 -6.594 16.720 1.00 93.19 111 HIS A C 1
ATOM 885 O O . HIS A 1 111 ? -16.358 -6.896 17.528 1.00 93.19 111 HIS A O 1
ATOM 891 N N . ILE A 1 112 ? -15.496 -5.462 16.008 1.00 94.25 112 ILE A N 1
ATOM 892 C CA . ILE A 1 112 ? -16.518 -4.411 16.169 1.00 94.25 112 ILE A CA 1
ATOM 893 C C . ILE A 1 112 ? -17.448 -4.271 14.959 1.00 94.25 112 ILE A C 1
ATOM 895 O O . ILE A 1 112 ? -18.333 -3.420 14.968 1.00 94.25 112 ILE A O 1
ATOM 899 N N . GLY A 1 113 ? -17.304 -5.110 13.936 1.00 94.94 113 GLY A N 1
ATOM 900 C CA . GLY A 1 113 ? -18.193 -5.160 12.781 1.00 94.94 113 GLY A CA 1
ATOM 901 C C . GLY A 1 113 ? -17.737 -4.334 11.579 1.00 94.94 113 GLY A C 1
ATOM 902 O O . GLY A 1 113 ? -16.567 -3.995 11.395 1.00 94.94 113 GLY A O 1
ATOM 903 N N . SER A 1 114 ? -18.698 -4.035 10.711 1.00 96.19 114 SER A N 1
ATOM 904 C CA . SER A 1 114 ? -18.481 -3.212 9.522 1.00 96.19 114 SER A CA 1
ATOM 905 C C . SER A 1 114 ? -19.335 -1.958 9.578 1.00 96.19 114 SER A C 1
ATOM 907 O O . SER A 1 114 ? -20.502 -2.033 9.951 1.00 96.19 114 SER A O 1
ATOM 909 N N . ALA A 1 115 ? -18.758 -0.821 9.208 1.00 96.62 115 ALA A N 1
ATOM 910 C CA . ALA A 1 115 ? -19.476 0.438 9.091 1.00 96.62 115 ALA A CA 1
ATOM 911 C C . ALA A 1 115 ? -19.583 0.845 7.624 1.00 96.62 115 ALA A C 1
ATOM 913 O O . ALA A 1 115 ? -18.585 0.868 6.899 1.00 96.62 115 ALA A O 1
ATOM 914 N N . ASN A 1 116 ? -20.788 1.203 7.207 1.00 95.69 116 ASN A N 1
ATOM 915 C CA . ASN A 1 116 ? -21.063 1.907 5.964 1.00 95.69 116 ASN A CA 1
ATOM 916 C C . ASN A 1 116 ? -21.269 3.400 6.263 1.00 95.69 116 ASN A C 1
ATOM 918 O O . ASN A 1 116 ? -21.274 3.829 7.416 1.00 95.69 116 ASN A O 1
ATOM 922 N N . ASP A 1 117 ? -21.423 4.206 5.215 1.00 93.00 117 ASP A N 1
ATOM 923 C CA . ASP A 1 117 ? -21.670 5.648 5.325 1.00 93.00 117 ASP A CA 1
ATOM 924 C C . ASP A 1 117 ? -20.589 6.457 6.067 1.00 93.00 117 ASP A C 1
ATOM 926 O O . ASP A 1 117 ? -20.834 7.574 6.511 1.00 93.00 117 ASP A O 1
ATOM 930 N N . HIS A 1 118 ? -19.361 5.943 6.114 1.00 92.75 118 HIS A N 1
ATOM 931 C CA . HIS A 1 118 ? -18.270 6.484 6.927 1.00 92.75 118 HIS A CA 1
ATOM 932 C C . HIS A 1 118 ? -17.731 7.862 6.502 1.00 92.75 118 HIS A C 1
ATOM 934 O O . HIS A 1 118 ? -16.909 8.450 7.197 1.00 92.75 118 HIS A O 1
ATOM 940 N N . ASP A 1 119 ? -18.106 8.369 5.325 1.00 91.31 119 ASP A N 1
ATOM 941 C CA . ASP A 1 119 ? -17.693 9.683 4.795 1.00 91.31 119 ASP A CA 1
ATOM 942 C C . ASP A 1 119 ? -16.178 9.967 4.677 1.00 91.31 119 ASP A C 1
ATOM 944 O O . ASP A 1 119 ? -15.785 11.035 4.206 1.00 91.31 119 ASP A O 1
ATOM 948 N N . ILE A 1 120 ? -15.334 8.982 4.996 1.00 94.69 120 ILE A N 1
ATOM 949 C CA . ILE A 1 120 ? -13.875 8.993 4.837 1.00 94.69 120 ILE A CA 1
ATOM 950 C C . ILE A 1 120 ? -13.467 9.412 3.414 1.00 94.69 120 ILE A C 1
ATOM 952 O O . ILE A 1 120 ? -13.954 8.879 2.408 1.00 94.69 120 ILE A O 1
ATOM 956 N N . THR A 1 121 ? -12.528 10.358 3.334 1.00 95.38 121 THR A N 1
ATOM 957 C CA . THR A 1 121 ? -11.878 10.769 2.084 1.00 95.38 121 THR A CA 1
ATOM 958 C C . THR A 1 121 ? -10.772 9.800 1.682 1.00 95.38 121 THR A C 1
ATOM 960 O O . THR A 1 121 ? -10.174 9.135 2.526 1.00 95.38 121 THR A O 1
ATOM 963 N N . LEU A 1 122 ? -10.442 9.744 0.389 1.00 94.50 122 LEU A N 1
ATOM 964 C CA . LEU A 1 122 ? -9.290 8.966 -0.084 1.00 94.50 122 LEU A CA 1
ATOM 965 C C . LEU A 1 122 ? -8.000 9.382 0.645 1.00 94.50 122 LEU A C 1
ATOM 967 O O . LEU A 1 122 ? -7.228 8.536 1.085 1.00 94.50 122 LEU A O 1
ATOM 971 N N . ALA A 1 123 ? -7.810 10.686 0.853 1.00 94.12 123 ALA A N 1
ATOM 972 C CA . ALA A 1 123 ? -6.684 11.217 1.612 1.00 94.12 123 ALA A CA 1
ATOM 973 C C . ALA A 1 123 ? -6.670 10.755 3.077 1.00 94.12 123 ALA A C 1
ATOM 975 O O . ALA A 1 123 ? -5.604 10.441 3.601 1.00 94.12 123 ALA A O 1
ATOM 976 N N . GLN A 1 124 ? -7.832 10.682 3.736 1.00 94.75 124 GLN A N 1
ATOM 977 C CA . GLN A 1 124 ? -7.942 10.159 5.097 1.00 94.75 124 GLN A CA 1
ATOM 978 C C . GLN A 1 124 ? -7.562 8.672 5.150 1.00 94.75 124 GLN A C 1
ATOM 980 O O . GLN A 1 124 ? -6.777 8.285 6.014 1.00 94.75 124 GLN A O 1
ATOM 985 N N . ALA A 1 125 ? -8.046 7.856 4.210 1.00 95.38 125 ALA A N 1
ATOM 986 C CA . ALA A 1 125 ? -7.712 6.432 4.142 1.00 95.38 125 ALA A CA 1
ATOM 987 C C . ALA A 1 125 ? -6.211 6.194 3.925 1.00 95.38 125 ALA A C 1
ATOM 989 O O . ALA A 1 125 ? -5.598 5.409 4.646 1.00 95.38 125 ALA A O 1
ATOM 990 N N . VAL A 1 126 ? -5.597 6.939 2.999 1.00 93.25 126 VAL A N 1
ATOM 991 C CA . VAL A 1 126 ? -4.144 6.895 2.774 1.00 93.25 126 VAL A CA 1
ATOM 992 C C . VAL A 1 126 ? -3.383 7.367 4.015 1.00 93.25 126 VAL A C 1
ATOM 994 O O . VAL A 1 126 ? -2.416 6.720 4.400 1.00 93.25 126 VAL A O 1
ATOM 997 N N . SER A 1 127 ? -3.845 8.427 4.691 1.00 91.81 127 SER A N 1
ATOM 998 C CA . SER A 1 127 ? -3.191 8.923 5.910 1.00 91.81 127 SER A CA 1
ATOM 999 C C . SER A 1 127 ? -3.218 7.916 7.063 1.00 91.81 127 SER A C 1
ATOM 1001 O O . SER A 1 127 ? -2.231 7.818 7.782 1.00 91.81 127 SER A O 1
ATOM 1003 N N . ILE A 1 128 ? -4.303 7.141 7.205 1.00 93.38 128 ILE A N 1
ATOM 1004 C CA . ILE A 1 128 ? -4.392 6.036 8.172 1.00 93.38 128 ILE A CA 1
ATOM 1005 C C . ILE A 1 128 ? -3.416 4.930 7.777 1.00 93.38 128 ILE A C 1
ATOM 1007 O O . ILE A 1 128 ? -2.656 4.446 8.609 1.00 93.38 128 ILE A O 1
ATOM 1011 N N . SER A 1 129 ? -3.391 4.569 6.494 1.00 91.94 129 SER A N 1
ATOM 1012 C CA . SER A 1 129 ? -2.525 3.503 5.995 1.00 91.94 129 SER A CA 1
ATOM 1013 C C . SER A 1 129 ? -1.033 3.810 6.106 1.00 91.94 129 SER A C 1
ATOM 1015 O O . SER A 1 129 ? -0.254 2.866 6.060 1.00 91.94 129 SER A O 1
ATOM 1017 N N . SER A 1 130 ? -0.651 5.084 6.251 1.00 87.56 130 SER A N 1
ATOM 1018 C CA . SER A 1 130 ? 0.732 5.549 6.428 1.00 87.56 130 SER A CA 1
ATOM 1019 C C . SER A 1 130 ? 1.022 6.108 7.833 1.00 87.56 130 SER A C 1
ATOM 1021 O O . SER A 1 130 ? 2.004 6.832 8.024 1.00 87.56 130 SER A O 1
ATOM 1023 N N . ALA A 1 131 ? 0.131 5.884 8.803 1.00 86.50 131 ALA A N 1
ATOM 1024 C CA . ALA A 1 131 ? 0.170 6.464 10.148 1.00 86.50 131 ALA A CA 1
ATOM 1025 C C . ALA A 1 131 ? 1.197 5.770 11.066 1.00 86.50 131 ALA A C 1
ATOM 1027 O O . ALA A 1 131 ? 0.850 5.250 12.131 1.00 86.50 131 ALA A O 1
ATOM 1028 N N . PHE A 1 132 ? 2.465 5.700 10.645 1.00 78.88 132 PHE A N 1
ATOM 1029 C CA . PHE A 1 132 ? 3.487 4.941 11.368 1.00 78.88 132 PHE A CA 1
ATOM 1030 C C . PHE A 1 132 ? 3.819 5.575 12.741 1.00 78.88 132 PHE A C 1
ATOM 1032 O O . PHE A 1 132 ? 4.097 6.781 12.820 1.00 78.88 132 PHE A O 1
ATOM 1039 N N . PRO A 1 133 ? 3.809 4.798 13.845 1.00 73.25 133 PRO A N 1
ATOM 1040 C CA . PRO A 1 133 ? 4.137 5.298 15.182 1.00 73.25 133 PRO A CA 1
ATOM 1041 C C . PRO A 1 133 ? 5.579 5.834 15.320 1.00 73.25 133 PRO A C 1
ATOM 1043 O O . PRO A 1 133 ? 6.471 5.435 14.574 1.00 73.25 133 PRO A O 1
ATOM 1046 N N . PRO A 1 134 ? 5.868 6.700 16.313 1.00 69.00 134 PRO A N 1
ATOM 1047 C CA . PRO A 1 134 ? 4.951 7.238 17.322 1.00 69.00 134 PRO A CA 1
ATOM 1048 C C . PRO A 1 134 ? 4.294 8.567 16.923 1.00 69.00 134 PRO A C 1
ATOM 1050 O O . PRO A 1 134 ? 3.388 9.019 17.606 1.00 69.00 134 PRO A O 1
ATOM 1053 N N . PHE A 1 135 ? 4.763 9.227 15.861 1.00 70.44 135 PHE A N 1
ATOM 1054 C CA . PHE A 1 135 ? 4.401 10.624 15.601 1.00 70.44 135 PHE A CA 1
ATOM 1055 C C . PHE A 1 135 ? 3.155 10.802 14.726 1.00 70.44 135 PHE A C 1
ATOM 1057 O O . PHE A 1 135 ? 2.504 11.840 14.797 1.00 70.44 135 PHE A O 1
ATOM 1064 N N . LEU A 1 136 ? 2.836 9.818 13.882 1.00 75.75 136 LEU A N 1
ATOM 1065 C CA . LEU A 1 136 ? 1.675 9.855 12.984 1.00 75.75 136 LEU A CA 1
ATOM 1066 C C . LEU A 1 136 ? 0.516 8.988 13.493 1.00 75.75 136 LEU A C 1
ATOM 1068 O O . LEU A 1 136 ? -0.422 8.738 12.752 1.00 75.75 136 LEU A O 1
ATOM 1072 N N . SER A 1 137 ? 0.579 8.530 14.742 1.00 80.31 137 SER A N 1
ATOM 1073 C CA . SER A 1 137 ? -0.410 7.656 15.371 1.00 80.31 137 SER A CA 1
ATOM 1074 C C . SER A 1 137 ? -0.769 8.198 16.760 1.00 80.31 137 SER A C 1
ATOM 1076 O O . SER A 1 137 ? 0.121 8.710 17.439 1.00 80.31 137 SER A O 1
ATOM 1078 N N . PRO A 1 138 ? -2.012 8.019 17.237 1.00 89.38 138 PRO A N 1
ATOM 1079 C CA . PRO A 1 138 ? -3.153 7.455 16.515 1.00 89.38 138 PRO A CA 1
ATOM 1080 C C . PRO A 1 138 ? -3.828 8.465 15.577 1.00 89.38 138 PRO A C 1
ATOM 1082 O O . PRO A 1 138 ? -3.785 9.674 15.796 1.00 89.38 138 PRO A O 1
ATOM 1085 N N . VAL A 1 139 ? -4.514 7.946 14.562 1.00 90.88 139 VAL A N 1
ATOM 1086 C CA . VAL A 1 139 ? -5.561 8.649 13.820 1.00 90.88 139 VAL A CA 1
ATOM 1087 C C . VAL A 1 139 ? -6.886 8.395 14.525 1.00 90.88 139 VAL A C 1
ATOM 1089 O O . VAL A 1 139 ? -7.350 7.256 14.559 1.00 90.88 139 VAL A O 1
ATOM 1092 N N . LEU A 1 140 ? -7.482 9.446 15.083 1.00 92.50 140 LEU A N 1
ATOM 1093 C CA . LEU A 1 140 ? -8.770 9.365 15.771 1.00 92.50 140 LEU A CA 1
ATOM 1094 C C . LEU A 1 140 ? -9.907 9.708 14.807 1.00 92.50 140 LEU A C 1
ATOM 1096 O O . LEU A 1 140 ? -9.846 10.737 14.131 1.00 92.50 140 LEU A O 1
ATOM 1100 N N . LEU A 1 141 ? -10.938 8.865 14.751 1.00 93.62 141 LEU A N 1
ATOM 1101 C CA . LEU A 1 141 ? -12.158 9.107 13.980 1.00 93.62 141 LEU A CA 1
ATOM 1102 C C . LEU A 1 141 ? -13.398 8.946 14.859 1.00 93.62 141 LEU A C 1
ATOM 1104 O O . LEU A 1 141 ? -13.444 8.067 15.718 1.00 93.62 141 LEU A O 1
ATOM 1108 N N . ASP A 1 142 ? -14.411 9.766 14.580 1.00 94.69 142 ASP A N 1
ATOM 1109 C CA . ASP A 1 142 ? -15.745 9.632 15.161 1.00 94.69 142 ASP A CA 1
ATOM 1110 C C . ASP A 1 142 ? -16.640 8.812 14.224 1.00 94.69 142 ASP A C 1
ATOM 1112 O O . ASP A 1 142 ? -16.992 9.261 13.127 1.00 94.69 142 ASP A O 1
ATOM 1116 N N . GLY A 1 143 ? -16.975 7.596 14.652 1.00 95.50 143 GLY A N 1
ATOM 1117 C CA . GLY A 1 143 ? -17.846 6.673 13.924 1.00 95.50 143 GLY A CA 1
ATOM 1118 C C . GLY A 1 143 ? -19.287 6.634 14.437 1.00 95.50 143 GLY A C 1
ATOM 1119 O O . GLY A 1 143 ? -20.065 5.788 13.991 1.00 95.50 143 GLY A O 1
ATOM 1120 N N . SER A 1 144 ? -19.671 7.530 15.353 1.00 94.62 144 SER A N 1
ATOM 1121 C CA . SER A 1 144 ? -20.998 7.532 15.995 1.00 94.62 144 SER A CA 1
ATOM 1122 C C . SER A 1 144 ? -22.158 7.774 15.024 1.00 94.62 144 SER A C 1
ATOM 1124 O O . SER A 1 144 ? -23.280 7.336 15.270 1.00 94.62 144 SER A O 1
ATOM 1126 N N . SER A 1 145 ? -21.883 8.448 13.906 1.00 94.94 145 SER A N 1
ATOM 1127 C CA . SER A 1 145 ? -22.856 8.741 12.846 1.00 94.94 145 SER A CA 1
ATOM 1128 C C . SER A 1 145 ? -22.907 7.682 11.739 1.00 94.94 145 SER A C 1
ATOM 1130 O O . SER A 1 145 ? -23.684 7.825 10.796 1.00 94.94 145 SER A O 1
ATOM 1132 N N . TRP A 1 146 ? -22.077 6.638 11.817 1.00 96.38 146 TRP A N 1
ATOM 1133 C CA . TRP A 1 146 ? -21.965 5.625 10.767 1.00 96.38 146 TRP A CA 1
ATOM 1134 C C . TRP A 1 146 ? -22.991 4.504 10.939 1.00 96.38 146 TRP A C 1
ATOM 1136 O O . TRP A 1 146 ? -23.457 4.207 12.041 1.00 96.38 146 TRP A O 1
ATOM 1146 N N . THR A 1 147 ? -23.305 3.827 9.835 1.00 96.88 147 THR A N 1
ATOM 1147 C CA . THR A 1 147 ? -24.235 2.694 9.834 1.00 96.88 147 THR A CA 1
ATOM 1148 C C . THR A 1 147 ? -23.469 1.404 10.111 1.00 96.88 147 THR A C 1
ATOM 1150 O O . THR A 1 147 ? -22.823 0.863 9.212 1.00 96.88 147 THR A O 1
ATOM 1153 N N . TRP A 1 148 ? -23.537 0.900 11.344 1.00 96.31 148 TRP A N 1
ATOM 1154 C CA . TRP A 1 148 ? -22.812 -0.301 11.766 1.00 96.31 148 TRP A CA 1
ATOM 1155 C C . TRP A 1 148 ? -23.615 -1.592 11.577 1.00 96.31 148 TRP A C 1
ATOM 1157 O O . TRP A 1 148 ? -24.817 -1.645 11.829 1.00 96.31 148 TRP A O 1
ATOM 1167 N N . ARG A 1 149 ? -22.916 -2.654 11.178 1.00 95.69 149 ARG A N 1
ATOM 1168 C CA . ARG A 1 149 ? -23.391 -4.040 11.153 1.00 95.69 149 ARG A CA 1
ATOM 1169 C C . ARG A 1 149 ? -22.469 -4.898 11.998 1.00 95.69 149 ARG A C 1
ATOM 1171 O O . ARG A 1 149 ? -21.246 -4.798 11.862 1.00 95.69 149 ARG A O 1
ATOM 1178 N N . ASP A 1 150 ? -23.059 -5.742 12.829 1.00 93.38 150 ASP A N 1
ATOM 1179 C CA . ASP A 1 150 ? -22.321 -6.643 13.706 1.00 93.38 150 ASP A CA 1
ATOM 1180 C C . ASP A 1 150 ? -21.546 -7.704 12.916 1.00 93.38 150 ASP A C 1
ATOM 1182 O O . ASP A 1 150 ? -21.857 -8.021 11.766 1.00 93.38 150 ASP A O 1
ATOM 1186 N N . SER A 1 151 ? -20.488 -8.215 13.540 1.00 88.56 151 SER A N 1
ATOM 1187 C CA . SER A 1 151 ? -19.671 -9.301 13.002 1.00 88.56 151 SER A CA 1
ATOM 1188 C C . SER A 1 151 ? -20.110 -10.624 13.614 1.00 88.56 151 SER A C 1
ATOM 1190 O O . SER A 1 151 ? -20.347 -10.701 14.816 1.00 88.56 151 SER A O 1
ATOM 1192 N N . GLU A 1 152 ? -20.106 -11.695 12.825 1.00 85.62 152 GLU A N 1
ATOM 1193 C CA . GLU A 1 152 ? -20.301 -13.061 13.335 1.00 85.62 152 GLU A CA 1
ATOM 1194 C C . GLU A 1 152 ? -19.175 -13.494 14.295 1.00 85.62 152 GLU A C 1
ATOM 1196 O O . GLU A 1 152 ? -19.354 -14.384 15.121 1.00 85.62 152 GLU A O 1
ATOM 1201 N N . TYR A 1 153 ? -18.014 -12.832 14.222 1.00 83.12 153 TYR A N 1
ATOM 1202 C CA . TYR A 1 153 ? -16.831 -13.097 15.050 1.00 83.12 153 TYR A CA 1
ATOM 1203 C C . TYR A 1 153 ? -16.712 -12.156 16.256 1.00 83.12 153 TYR A C 1
ATOM 1205 O O . TYR A 1 153 ? -15.657 -12.090 16.896 1.00 83.12 153 TYR A O 1
ATOM 1213 N N . GLN A 1 154 ? -17.768 -11.399 16.552 1.00 81.06 154 GLN A N 1
ATOM 1214 C CA . GLN A 1 154 ? -17.828 -10.471 17.671 1.00 81.06 154 GLN A CA 1
ATOM 1215 C C . GLN A 1 154 ? -17.670 -11.214 19.006 1.00 81.06 154 GLN A C 1
ATOM 1217 O O . GLN A 1 154 ? -18.421 -12.132 19.322 1.00 81.06 154 GLN A O 1
ATOM 1222 N N . LYS A 1 155 ? -16.678 -10.805 19.805 1.00 82.94 155 LYS A N 1
ATOM 1223 C CA . LYS A 1 155 ? -16.372 -11.406 21.122 1.00 82.94 155 LYS A CA 1
ATOM 1224 C C . LYS A 1 155 ? -16.438 -10.414 22.283 1.00 82.94 155 LYS A C 1
ATOM 1226 O O . LYS A 1 155 ? -16.245 -10.810 23.427 1.00 82.94 155 LYS A O 1
ATOM 1231 N N . LEU A 1 156 ? -16.647 -9.133 21.987 1.00 89.25 156 LEU A N 1
ATOM 1232 C CA . LEU A 1 156 ? -16.626 -8.059 22.976 1.00 89.25 156 LEU A CA 1
ATOM 1233 C C . LEU A 1 156 ? -18.037 -7.788 23.525 1.00 89.25 156 LEU A C 1
ATOM 1235 O O . LEU A 1 156 ? -19.016 -7.984 22.799 1.00 89.25 156 LEU A O 1
ATOM 1239 N N . PRO A 1 157 ? -18.160 -7.317 24.778 1.00 92.44 157 PRO A N 1
ATOM 1240 C CA . PRO A 1 157 ? -19.423 -6.819 25.315 1.00 92.44 157 PRO A CA 1
ATOM 1241 C C . PRO A 1 157 ? -20.003 -5.676 24.468 1.00 92.44 157 PRO A C 1
ATOM 1243 O O . PRO A 1 157 ? -19.266 -4.831 23.960 1.00 92.44 157 PRO A O 1
ATOM 1246 N N . GLU A 1 158 ? -21.333 -5.591 24.370 1.00 91.00 158 GLU A N 1
ATOM 1247 C CA . GLU A 1 158 ? -22.017 -4.552 23.577 1.00 91.00 158 GLU A CA 1
ATOM 1248 C C . GLU A 1 158 ? -21.633 -3.122 23.991 1.00 91.00 158 GLU A C 1
ATOM 1250 O O . GLU A 1 158 ? -21.505 -2.237 23.144 1.00 91.00 158 GLU A O 1
ATOM 1255 N N . VAL A 1 159 ? -21.408 -2.895 25.291 1.00 93.56 159 VAL A N 1
ATOM 1256 C CA . VAL A 1 159 ? -20.981 -1.592 25.822 1.00 93.56 159 VAL A CA 1
ATOM 1257 C C . VAL A 1 159 ? -19.616 -1.169 25.276 1.00 93.56 159 VAL A C 1
ATOM 1259 O O . VAL A 1 159 ? -19.447 -0.017 24.872 1.00 93.56 159 VAL A O 1
ATOM 1262 N N . ASP A 1 160 ? -18.670 -2.106 25.190 1.00 94.31 160 ASP A N 1
ATOM 1263 C CA . ASP A 1 160 ? -17.333 -1.845 24.663 1.00 94.31 160 ASP A CA 1
ATOM 1264 C C . ASP A 1 160 ? -17.393 -1.606 23.160 1.00 94.31 160 ASP A C 1
ATOM 1266 O O . ASP A 1 160 ? -16.786 -0.666 22.659 1.00 94.31 160 ASP A O 1
ATOM 1270 N N . ILE A 1 161 ? -18.194 -2.388 22.438 1.00 93.75 161 ILE A N 1
ATOM 1271 C CA . ILE A 1 161 ? -18.380 -2.222 20.994 1.00 93.75 161 ILE A CA 1
ATOM 1272 C C . ILE A 1 161 ? -18.966 -0.856 20.678 1.00 93.75 161 ILE A C 1
ATOM 1274 O O . ILE A 1 161 ? -18.466 -0.171 19.792 1.00 93.75 161 ILE A O 1
ATOM 1278 N N . LYS A 1 162 ? -19.996 -0.427 21.412 1.00 93.94 162 LYS A N 1
ATOM 1279 C CA . LYS A 1 162 ? -20.589 0.897 21.222 1.00 93.94 162 LYS A CA 1
ATOM 1280 C C . LYS A 1 162 ? -19.563 2.007 21.461 1.00 93.94 162 LYS A C 1
ATOM 1282 O O . LYS A 1 162 ? -19.501 2.943 20.670 1.00 93.94 162 LYS A O 1
ATOM 1287 N N . ARG A 1 163 ? -18.740 1.890 22.510 1.00 95.50 163 ARG A N 1
ATOM 1288 C CA . ARG A 1 163 ? -17.643 2.834 22.779 1.00 95.50 163 ARG A CA 1
ATOM 1289 C C . ARG A 1 163 ? -16.643 2.864 21.619 1.00 95.50 163 ARG A C 1
ATOM 1291 O O . ARG A 1 163 ? -16.354 3.937 21.105 1.00 95.50 163 ARG A O 1
ATOM 1298 N N . LEU A 1 164 ? -16.171 1.698 21.181 1.00 95.25 164 LEU A N 1
ATOM 1299 C CA . LEU A 1 164 ? -15.179 1.560 20.110 1.00 95.25 164 LEU A CA 1
ATOM 1300 C C . LEU A 1 164 ? -15.697 2.029 18.745 1.00 95.25 164 LEU A C 1
ATOM 1302 O O . LEU A 1 164 ? -14.944 2.592 17.963 1.00 95.25 164 LEU A O 1
ATOM 1306 N N . ARG A 1 165 ? -16.984 1.823 18.450 1.00 95.75 165 ARG A N 1
ATOM 1307 C CA . ARG A 1 165 ? -17.628 2.315 17.221 1.00 95.75 165 ARG A CA 1
ATOM 1308 C C . ARG A 1 165 ? -17.736 3.836 17.184 1.00 95.75 165 ARG A C 1
ATOM 1310 O O . ARG A 1 165 ? -17.694 4.412 16.102 1.00 95.75 165 ARG A O 1
ATOM 1317 N N . ASN A 1 166 ? -17.877 4.472 18.345 1.00 95.56 166 ASN A N 1
ATOM 1318 C CA . ASN A 1 166 ? -17.924 5.925 18.446 1.00 95.56 166 ASN A CA 1
ATOM 1319 C C . ASN A 1 166 ? -16.525 6.538 18.343 1.00 95.56 166 ASN A C 1
ATOM 1321 O O . ASN A 1 166 ? -16.358 7.523 17.638 1.00 95.56 166 ASN A O 1
ATOM 1325 N N . GLU A 1 167 ? -15.530 5.950 19.007 1.00 95.25 167 GLU A N 1
ATOM 1326 C CA . GLU A 1 167 ? -14.168 6.485 19.093 1.00 95.25 167 GLU A CA 1
ATOM 1327 C C . GLU A 1 167 ? -13.161 5.479 18.531 1.00 95.25 167 GLU A C 1
ATOM 1329 O O . GLU A 1 167 ? -12.709 4.564 19.219 1.00 95.25 167 GLU A O 1
ATOM 1334 N N . LEU A 1 168 ? -12.805 5.652 17.259 1.00 95.44 168 LEU A N 1
ATOM 1335 C CA . LEU A 1 168 ? -11.896 4.756 16.553 1.00 95.44 168 LEU A CA 1
ATOM 1336 C C . LEU A 1 168 ? -10.464 5.286 16.628 1.00 95.44 168 LEU A C 1
ATOM 1338 O O . LEU A 1 168 ? -10.201 6.404 16.183 1.00 95.44 168 LEU A O 1
ATOM 1342 N N . ALA A 1 169 ? -9.532 4.468 17.121 1.00 94.69 169 ALA A N 1
ATOM 1343 C CA . ALA A 1 169 ? -8.107 4.785 17.166 1.00 94.69 169 ALA A CA 1
ATOM 1344 C C . ALA A 1 169 ? -7.311 3.888 16.209 1.00 94.69 169 ALA A C 1
ATOM 1346 O O . ALA A 1 169 ? -7.023 2.725 16.499 1.00 94.69 169 ALA A O 1
ATOM 1347 N N . PHE A 1 170 ? -6.934 4.437 15.054 1.00 94.62 170 PHE A N 1
ATOM 1348 C CA . PHE A 1 170 ? -6.224 3.695 14.013 1.00 94.62 170 PHE A CA 1
ATOM 1349 C C . PHE A 1 170 ? -4.751 4.089 13.896 1.00 94.62 170 PHE A C 1
ATOM 1351 O O . PHE A 1 170 ? -4.361 5.216 14.191 1.00 94.62 170 PHE A O 1
ATOM 1358 N N . CYS A 1 171 ? -3.926 3.170 13.411 1.00 91.62 171 CYS A N 1
ATOM 1359 C CA . CYS A 1 171 ? -2.551 3.427 13.000 1.00 91.62 171 CYS A CA 1
ATOM 1360 C C . CYS A 1 171 ? -2.218 2.682 11.698 1.00 91.62 171 CYS A C 1
ATOM 1362 O O . CYS A 1 171 ? -3.090 2.063 11.081 1.00 91.62 171 CYS A O 1
ATOM 1364 N N . ASP A 1 172 ? -0.956 2.771 11.278 1.00 90.31 172 ASP A N 1
ATOM 1365 C CA . ASP A 1 172 ? -0.426 2.161 10.057 1.00 90.31 172 ASP A CA 1
ATOM 1366 C C . ASP A 1 172 ? -0.827 0.685 9.884 1.00 90.31 172 ASP A C 1
ATOM 1368 O O . ASP A 1 172 ? -0.727 -0.132 10.808 1.00 90.31 172 ASP A O 1
ATOM 1372 N N . GLY A 1 173 ? -1.254 0.322 8.671 1.00 87.19 173 GLY A N 1
ATOM 1373 C CA . GLY A 1 173 ? -1.609 -1.058 8.330 1.00 87.19 173 GLY A CA 1
ATOM 1374 C C . GLY A 1 173 ? -0.420 -2.019 8.379 1.00 87.19 173 GLY A C 1
ATOM 1375 O O . GLY A 1 173 ? -0.596 -3.211 8.623 1.00 87.19 173 GLY A O 1
ATOM 1376 N N . GLY A 1 174 ? 0.802 -1.511 8.222 1.00 85.19 174 GLY A N 1
ATOM 1377 C CA . GLY A 1 174 ? 2.046 -2.262 8.308 1.00 85.19 174 GLY A CA 1
ATOM 1378 C C . GLY A 1 174 ? 2.336 -2.856 9.679 1.00 85.19 174 GLY A C 1
ATOM 1379 O O . GLY A 1 174 ? 3.071 -3.844 9.747 1.00 85.19 174 GLY A O 1
ATOM 1380 N N . LEU A 1 175 ? 1.712 -2.339 10.745 1.00 86.31 175 LEU A N 1
ATOM 1381 C CA . LEU A 1 175 ? 1.782 -2.949 12.074 1.00 86.31 175 LEU A CA 1
ATOM 1382 C C . LEU A 1 175 ? 1.114 -4.335 12.110 1.00 86.31 175 LEU A C 1
ATOM 1384 O O . LEU A 1 175 ? 1.569 -5.198 12.855 1.00 86.31 175 LEU A O 1
ATOM 1388 N N . TYR A 1 176 ? 0.079 -4.568 11.291 1.00 87.56 176 TYR A N 1
ATOM 1389 C CA . TYR A 1 176 ? -0.656 -5.838 11.245 1.00 87.56 176 TYR A CA 1
ATOM 1390 C C . TYR A 1 176 ? -0.401 -6.655 9.971 1.00 87.56 176 TYR A C 1
ATOM 1392 O O . TYR A 1 176 ? -0.216 -7.873 10.031 1.00 87.56 176 TYR A O 1
ATOM 1400 N N . ASP A 1 177 ? -0.359 -6.010 8.804 1.00 87.31 177 ASP A N 1
ATOM 1401 C CA . ASP A 1 177 ? -0.109 -6.661 7.516 1.00 87.31 177 ASP A CA 1
ATOM 1402 C C . ASP A 1 177 ? 0.474 -5.695 6.474 1.00 87.31 177 ASP A C 1
ATOM 1404 O O . ASP A 1 177 ? -0.212 -5.170 5.599 1.00 87.31 177 ASP A O 1
ATOM 1408 N N . ASN A 1 178 ? 1.794 -5.509 6.526 1.00 85.75 178 ASN A N 1
ATOM 1409 C CA . ASN A 1 178 ? 2.517 -4.632 5.602 1.00 85.75 178 ASN A CA 1
ATOM 1410 C C . ASN A 1 178 ? 2.437 -5.062 4.128 1.00 85.75 178 ASN A C 1
ATOM 1412 O O . ASN A 1 178 ? 2.773 -4.268 3.254 1.00 85.75 178 ASN A O 1
ATOM 1416 N N . MET A 1 179 ? 2.085 -6.312 3.827 1.00 87.75 179 MET A N 1
ATOM 1417 C CA . MET A 1 179 ? 1.990 -6.780 2.440 1.00 87.75 179 MET A CA 1
ATOM 1418 C C . MET A 1 179 ? 0.544 -6.802 1.929 1.00 87.75 179 MET A C 1
ATOM 1420 O O . MET A 1 179 ? 0.341 -7.057 0.744 1.00 87.75 179 MET A O 1
ATOM 1424 N N . GLY A 1 180 ? -0.443 -6.545 2.797 1.00 88.38 180 GLY A N 1
ATOM 1425 C CA . GLY A 1 180 ? -1.870 -6.581 2.467 1.00 88.38 180 GLY A CA 1
ATOM 1426 C C . GLY A 1 180 ? -2.373 -7.954 2.005 1.00 88.38 180 GLY A C 1
ATOM 1427 O O . GLY A 1 180 ? -3.377 -8.030 1.295 1.00 88.38 180 GLY A O 1
ATOM 1428 N N . LEU A 1 181 ? -1.664 -9.032 2.355 1.00 88.44 181 LEU A N 1
ATOM 1429 C CA . LEU A 1 181 ? -1.921 -10.384 1.859 1.00 88.44 181 LEU A CA 1
ATOM 1430 C C . LEU A 1 181 ? -2.949 -11.163 2.685 1.00 88.44 181 LEU A C 1
ATOM 1432 O O . LEU A 1 181 ? -3.550 -12.092 2.158 1.00 88.44 181 LEU A O 1
ATOM 1436 N N . GLU A 1 182 ? -3.176 -10.805 3.949 1.00 84.44 182 GLU A N 1
ATOM 1437 C CA . GLU A 1 182 ? -4.084 -11.519 4.856 1.00 84.44 182 GLU A CA 1
ATOM 1438 C C . GLU A 1 182 ? -5.496 -11.648 4.275 1.00 84.44 182 GLU A C 1
ATOM 1440 O O . GLU A 1 182 ? -6.108 -12.704 4.378 1.00 84.44 182 GLU A O 1
ATOM 1445 N N . MET A 1 183 ? -6.023 -10.601 3.630 1.00 78.19 183 MET A N 1
A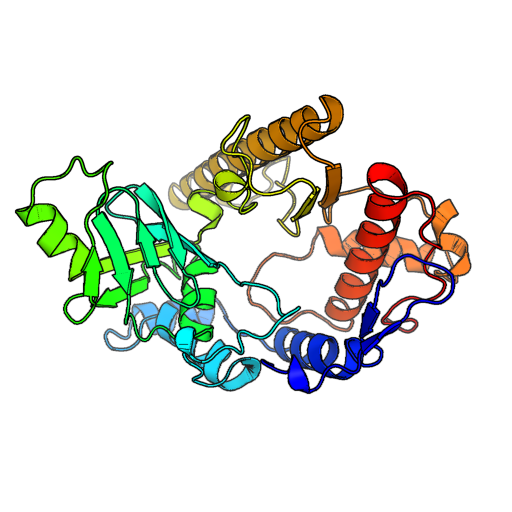TOM 1446 C CA . MET A 1 183 ? -7.352 -10.676 3.008 1.00 78.19 183 MET A CA 1
ATOM 1447 C C . MET A 1 183 ? -7.388 -11.612 1.798 1.00 78.19 183 MET A C 1
ATOM 1449 O O . MET A 1 183 ? -8.415 -12.242 1.554 1.00 78.19 183 MET A O 1
ATOM 1453 N N . LEU A 1 184 ? -6.275 -11.711 1.068 1.00 82.00 184 LEU A N 1
ATOM 1454 C CA . LEU A 1 184 ? -6.185 -12.502 -0.155 1.00 82.00 184 LEU A CA 1
ATOM 1455 C C . LEU A 1 184 ? -6.011 -13.998 0.135 1.00 82.00 184 LEU A C 1
ATOM 1457 O O . LEU A 1 184 ? -6.320 -14.814 -0.725 1.00 82.00 184 LEU A O 1
ATOM 1461 N N . TRP A 1 185 ? -5.535 -14.369 1.329 1.00 77.31 185 TRP A N 1
ATOM 1462 C CA . TRP A 1 185 ? -5.205 -15.747 1.713 1.00 77.31 185 TRP A CA 1
ATOM 1463 C C . TRP A 1 185 ? -6.404 -16.587 2.140 1.00 77.31 185 TRP A C 1
ATOM 1465 O O . TRP A 1 185 ? -6.457 -17.144 3.237 1.00 77.31 185 TRP A O 1
ATOM 1475 N N . LYS A 1 186 ? -7.369 -16.716 1.238 1.00 82.62 186 LYS A N 1
ATOM 1476 C CA . LYS A 1 186 ? -8.482 -17.647 1.402 1.00 82.62 186 LYS A CA 1
ATOM 1477 C C . LYS A 1 186 ? -8.197 -18.924 0.618 1.00 82.62 186 LYS A C 1
ATOM 1479 O O . LYS A 1 186 ? -7.810 -18.870 -0.541 1.00 82.62 186 LYS A O 1
ATOM 1484 N N . HIS A 1 187 ? -8.373 -20.080 1.245 1.00 82.62 187 HIS A N 1
ATOM 1485 C CA . HIS A 1 187 ? -8.036 -21.375 0.648 1.00 82.62 187 HIS A CA 1
ATOM 1486 C C . HIS A 1 187 ? -9.292 -22.214 0.394 1.00 82.62 187 HIS A C 1
ATOM 1488 O O . HIS A 1 187 ? -10.352 -21.961 0.975 1.00 82.62 187 HIS A O 1
ATOM 1494 N N . GLY A 1 188 ? -9.155 -23.235 -0.456 1.00 83.62 188 GLY A N 1
ATOM 1495 C CA . GLY A 1 188 ? -10.244 -24.154 -0.787 1.00 83.62 188 GLY A CA 1
ATOM 1496 C C . GLY A 1 188 ? -11.446 -23.421 -1.381 1.00 83.62 188 GLY A C 1
ATOM 1497 O O . GLY A 1 188 ? -11.288 -22.572 -2.254 1.00 83.62 188 GLY A O 1
ATOM 1498 N N . GLU A 1 189 ? -12.639 -23.723 -0.874 1.00 85.06 189 GLU A N 1
ATOM 1499 C CA . GLU A 1 189 ? -13.907 -23.151 -1.351 1.00 85.06 189 GLU A CA 1
ATOM 1500 C C . GLU A 1 189 ? -14.028 -21.635 -1.124 1.00 85.06 189 GLU A C 1
ATOM 1502 O O . GLU A 1 189 ? -14.799 -20.972 -1.808 1.00 85.06 189 GLU A O 1
ATOM 1507 N N . ASN A 1 190 ? -13.241 -21.068 -0.203 1.00 84.38 190 ASN A N 1
ATOM 1508 C CA . ASN A 1 190 ? -13.270 -19.636 0.104 1.00 84.38 190 ASN A CA 1
ATOM 1509 C C . ASN A 1 190 ? -12.304 -18.812 -0.760 1.00 84.38 190 ASN A C 1
ATOM 1511 O O . ASN A 1 190 ? -12.237 -17.594 -0.598 1.00 84.38 190 ASN A O 1
ATOM 1515 N N . LYS A 1 191 ? -11.507 -19.451 -1.628 1.00 88.88 191 LYS A N 1
ATOM 1516 C CA . LYS A 1 191 ? -10.513 -18.773 -2.465 1.00 88.88 191 LYS A CA 1
ATOM 1517 C C . LYS A 1 191 ? -11.199 -17.838 -3.465 1.00 88.88 191 LYS A C 1
ATOM 1519 O O . LYS A 1 191 ? -11.935 -18.283 -4.336 1.00 88.88 191 LYS A O 1
ATOM 1524 N N . GLU A 1 192 ? -10.905 -16.545 -3.359 1.00 88.69 192 GLU A N 1
ATOM 1525 C CA . GLU A 1 192 ? -11.518 -15.507 -4.206 1.00 88.69 192 GLU A CA 1
ATOM 1526 C C . GLU A 1 192 ? -10.655 -15.107 -5.408 1.00 88.69 192 GLU A C 1
ATOM 1528 O O . GLU A 1 192 ? -11.181 -14.623 -6.408 1.00 88.69 192 GLU A O 1
ATOM 1533 N N . TYR A 1 193 ? -9.335 -15.300 -5.327 1.00 90.38 193 TYR A N 1
ATOM 1534 C CA . TYR A 1 193 ? -8.392 -14.807 -6.331 1.00 90.38 193 TYR A CA 1
ATOM 1535 C C . TYR A 1 193 ? -7.445 -15.904 -6.794 1.00 90.38 193 TYR A C 1
ATOM 1537 O O . TYR A 1 193 ? -6.764 -16.520 -5.981 1.00 90.38 193 TYR A O 1
ATOM 1545 N N . ASP A 1 194 ? -7.326 -16.105 -8.105 1.00 90.75 194 ASP A N 1
ATOM 1546 C CA . ASP A 1 194 ? -6.393 -17.089 -8.666 1.00 90.75 194 ASP A CA 1
ATOM 1547 C C . ASP A 1 194 ? -4.965 -16.576 -8.813 1.00 90.75 194 ASP A C 1
ATOM 1549 O O . ASP A 1 194 ? -4.009 -17.349 -8.709 1.00 90.75 194 ASP A O 1
ATOM 1553 N N . THR A 1 195 ? -4.827 -15.274 -9.055 1.00 92.81 195 THR A N 1
ATOM 1554 C CA . THR A 1 195 ? -3.544 -14.618 -9.290 1.00 92.81 195 THR A CA 1
ATOM 1555 C C . THR A 1 195 ? -3.33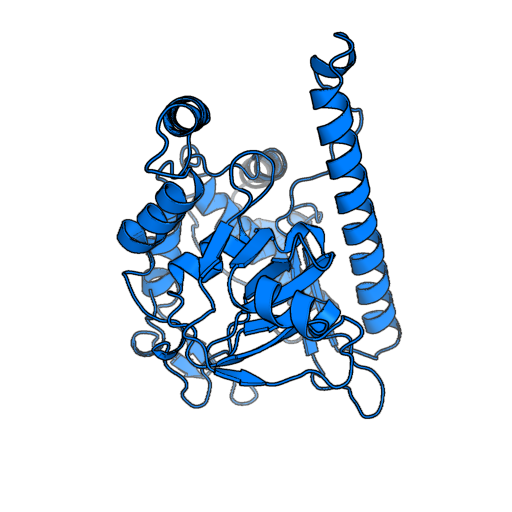2 -13.518 -8.263 1.00 92.81 195 THR A C 1
ATOM 1557 O O . THR A 1 195 ? -4.176 -12.637 -8.116 1.00 92.81 195 THR A O 1
ATOM 1560 N N . VAL A 1 196 ? -2.187 -13.545 -7.585 1.00 93.94 196 VAL A N 1
ATOM 1561 C CA . VAL A 1 196 ? -1.791 -12.550 -6.586 1.00 93.94 196 VAL A CA 1
ATOM 1562 C C . VAL A 1 196 ? -0.448 -11.955 -6.990 1.00 93.94 196 VAL A C 1
ATOM 1564 O O . VAL A 1 196 ? 0.529 -12.669 -7.183 1.00 93.94 196 VAL A O 1
ATOM 1567 N N . PHE A 1 197 ? -0.380 -10.631 -7.105 1.00 94.12 197 PHE A N 1
ATOM 1568 C CA . PHE A 1 197 ? 0.875 -9.908 -7.301 1.00 94.12 197 PHE A CA 1
ATOM 1569 C C . PHE A 1 197 ? 1.208 -9.123 -6.039 1.00 94.12 197 PHE A C 1
ATOM 1571 O O . PHE A 1 197 ? 0.328 -8.505 -5.444 1.00 94.12 197 PHE A O 1
ATOM 1578 N N . SER A 1 198 ? 2.476 -9.128 -5.630 1.00 93.50 198 SER A N 1
ATOM 1579 C CA . SER A 1 198 ? 2.914 -8.406 -4.435 1.00 93.50 198 SER A CA 1
ATOM 1580 C C . SER A 1 198 ? 4.198 -7.626 -4.708 1.00 93.50 198 SER A C 1
ATOM 1582 O O . SER A 1 198 ? 5.245 -8.201 -5.011 1.00 93.50 198 SER A O 1
ATOM 1584 N N . CYS A 1 199 ? 4.091 -6.301 -4.598 1.00 92.25 199 CYS A N 1
ATOM 1585 C CA . CYS A 1 199 ? 5.193 -5.351 -4.712 1.00 92.25 199 CYS A CA 1
ATOM 1586 C C . CYS A 1 199 ? 5.574 -4.856 -3.314 1.00 92.25 199 CYS A C 1
ATOM 1588 O O . CYS A 1 199 ? 4.733 -4.317 -2.596 1.00 92.25 199 CYS A O 1
ATOM 1590 N N . ASP A 1 200 ? 6.838 -5.022 -2.931 1.00 88.75 200 ASP A N 1
ATOM 1591 C CA . ASP A 1 200 ? 7.358 -4.616 -1.627 1.00 88.75 200 ASP A CA 1
ATOM 1592 C C . ASP A 1 200 ? 8.442 -3.542 -1.776 1.00 88.75 200 ASP A C 1
ATOM 1594 O O . ASP A 1 200 ? 9.583 -3.809 -2.155 1.00 88.75 200 ASP A O 1
ATOM 1598 N N . ALA A 1 201 ? 8.074 -2.303 -1.458 1.00 82.50 201 ALA A N 1
ATOM 1599 C CA . ALA A 1 201 ? 8.988 -1.164 -1.425 1.00 82.50 201 ALA A CA 1
ATOM 1600 C C . ALA A 1 201 ? 9.570 -0.907 -0.020 1.00 82.50 201 ALA A C 1
ATOM 1602 O O . ALA A 1 201 ? 10.115 0.166 0.241 1.00 82.50 201 ALA A O 1
ATOM 1603 N N . GLY A 1 202 ? 9.419 -1.848 0.916 1.00 76.62 202 GLY A N 1
ATOM 1604 C CA . GLY A 1 202 ? 9.866 -1.666 2.287 1.00 76.62 202 GLY A CA 1
ATOM 1605 C C . GLY A 1 202 ? 11.389 -1.574 2.412 1.00 76.62 202 GLY A C 1
ATOM 1606 O O . GLY A 1 202 ? 12.124 -2.311 1.758 1.00 76.62 202 GLY A O 1
ATOM 1607 N N . ALA A 1 203 ? 11.858 -0.686 3.296 1.00 71.00 203 ALA A N 1
ATOM 1608 C CA . ALA A 1 203 ? 13.286 -0.487 3.528 1.00 71.00 203 ALA A CA 1
ATOM 1609 C C . ALA A 1 203 ? 13.986 -1.786 3.978 1.00 71.00 203 ALA A C 1
ATOM 1611 O O . ALA A 1 203 ? 13.426 -2.521 4.804 1.00 71.00 203 ALA A O 1
ATOM 1612 N N . PRO A 1 204 ? 15.227 -2.023 3.510 1.00 72.88 204 PRO A N 1
ATOM 1613 C CA . PRO A 1 204 ? 16.109 -3.050 4.046 1.00 72.88 204 PRO A CA 1
ATOM 1614 C C . PRO A 1 204 ? 16.230 -2.976 5.561 1.00 72.88 204 PRO A C 1
ATOM 1616 O O . PRO A 1 204 ? 16.438 -1.900 6.127 1.00 72.88 204 PRO A O 1
ATOM 1619 N N . PHE A 1 205 ? 16.182 -4.125 6.232 1.00 78.81 205 PHE A N 1
ATOM 1620 C CA . PHE A 1 205 ? 16.473 -4.175 7.658 1.00 78.81 205 PHE A CA 1
ATOM 1621 C C . PHE A 1 205 ? 17.991 -4.050 7.879 1.00 78.81 205 PHE A C 1
ATOM 1623 O O . PHE A 1 205 ? 18.740 -4.949 7.487 1.00 78.81 205 PHE A O 1
ATOM 1630 N N . PRO A 1 206 ? 18.491 -2.977 8.525 1.00 75.00 206 PRO A N 1
ATOM 1631 C CA . PRO A 1 206 ? 19.926 -2.764 8.628 1.00 75.00 206 PRO A CA 1
ATOM 1632 C C . PRO A 1 206 ? 20.563 -3.796 9.563 1.00 75.00 206 PRO A C 1
ATOM 1634 O O . PRO A 1 206 ? 20.195 -3.915 10.742 1.00 75.00 206 PRO A O 1
ATOM 1637 N N . ALA A 1 207 ? 21.550 -4.512 9.032 1.00 75.94 207 ALA A N 1
ATOM 1638 C CA . ALA A 1 207 ? 22.401 -5.451 9.747 1.00 75.94 207 ALA A CA 1
ATOM 1639 C C . ALA A 1 207 ? 23.866 -5.219 9.320 1.00 75.94 207 ALA A C 1
ATOM 1641 O O . ALA A 1 207 ? 24.166 -5.352 8.135 1.00 75.94 207 ALA A O 1
ATOM 1642 N N . PRO A 1 208 ? 24.785 -4.866 10.242 1.00 79.44 208 PRO A N 1
ATOM 1643 C CA . PRO A 1 208 ? 24.594 -4.706 11.690 1.00 79.44 208 PRO A CA 1
ATOM 1644 C C . PRO A 1 208 ? 23.806 -3.439 12.087 1.00 79.44 208 PRO A C 1
ATOM 1646 O O . PRO A 1 208 ? 23.689 -2.485 11.320 1.00 79.44 208 PRO A O 1
ATOM 1649 N N . TRP A 1 209 ? 23.263 -3.413 13.317 1.00 77.44 209 TRP A N 1
ATOM 1650 C CA . TRP A 1 209 ? 22.599 -2.224 13.877 1.00 77.44 209 TRP A CA 1
ATOM 1651 C C . TRP A 1 209 ? 23.635 -1.132 14.184 1.00 77.44 209 TRP A C 1
ATOM 1653 O O . TRP A 1 209 ? 24.178 -1.055 15.288 1.00 77.44 209 TRP A O 1
ATOM 1663 N N . ASN A 1 210 ? 23.919 -0.296 13.187 1.00 68.19 210 ASN A N 1
ATOM 1664 C CA . ASN A 1 210 ? 24.915 0.777 13.246 1.00 68.19 210 ASN A CA 1
ATOM 1665 C C . ASN A 1 210 ? 24.284 2.116 13.639 1.00 68.19 210 ASN A C 1
ATOM 1667 O O . ASN A 1 210 ? 24.432 3.124 12.954 1.00 68.19 210 ASN A O 1
ATOM 1671 N N . SER A 1 211 ? 23.545 2.128 14.748 1.00 69.44 211 SER A N 1
ATOM 1672 C CA . SER A 1 211 ? 22.954 3.354 15.273 1.00 69.44 211 SER A CA 1
ATOM 1673 C C . SER A 1 211 ? 23.757 3.897 16.448 1.00 69.44 211 SER A C 1
ATOM 1675 O O . SER A 1 211 ? 24.087 3.156 17.373 1.00 69.44 211 SER A O 1
ATOM 1677 N N . ARG A 1 212 ? 23.995 5.215 16.471 1.00 65.38 212 ARG A N 1
ATOM 1678 C CA . ARG A 1 212 ? 24.541 5.935 17.640 1.00 65.38 212 ARG A CA 1
ATOM 1679 C C . ARG A 1 212 ? 23.759 5.629 18.923 1.00 65.38 212 ARG A C 1
ATOM 1681 O O . ARG A 1 212 ? 24.348 5.525 19.992 1.00 65.38 212 ARG A O 1
ATOM 1688 N N . TRP A 1 213 ? 22.454 5.377 18.806 1.00 63.28 213 TRP A N 1
ATOM 1689 C CA . TRP A 1 213 ? 21.575 5.005 19.918 1.00 63.28 213 TRP A CA 1
ATOM 1690 C C . TRP A 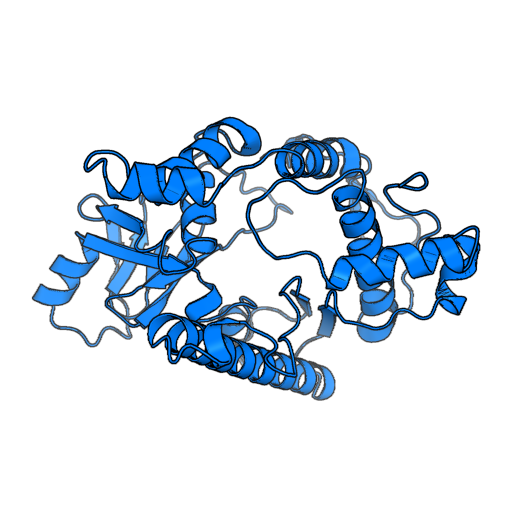1 213 ? 21.929 3.664 20.582 1.00 63.28 213 TRP A C 1
ATOM 1692 O O . TRP A 1 213 ? 21.567 3.460 21.739 1.00 63.28 213 TRP A O 1
ATOM 1702 N N . ARG A 1 214 ? 22.683 2.786 19.900 1.00 63.16 214 ARG A N 1
ATOM 1703 C CA . ARG A 1 214 ? 23.205 1.530 20.464 1.00 63.16 214 ARG A CA 1
ATOM 1704 C C . ARG A 1 214 ? 24.149 1.778 21.642 1.00 63.16 214 ARG A C 1
ATOM 1706 O O . ARG A 1 214 ? 24.142 1.009 22.595 1.00 63.16 214 ARG A O 1
ATOM 1713 N N . TRP A 1 215 ? 24.943 2.846 21.569 1.00 59.50 215 TRP A N 1
ATOM 1714 C CA . TRP A 1 215 ? 26.001 3.144 22.536 1.00 59.50 215 TRP A CA 1
ATOM 1715 C C . TRP A 1 215 ? 25.518 3.971 23.732 1.00 59.50 215 TRP A C 1
ATOM 1717 O O . TRP A 1 215 ? 26.083 3.857 24.811 1.00 59.50 215 TRP A O 1
ATOM 1727 N N . PHE A 1 216 ? 24.443 4.750 23.578 1.00 58.22 216 PHE A N 1
ATOM 1728 C CA . PHE A 1 216 ? 23.975 5.685 24.612 1.00 58.22 216 PHE A CA 1
ATOM 1729 C C . PHE A 1 216 ? 22.866 5.139 25.522 1.00 58.22 216 PHE A C 1
ATOM 1731 O O . PHE A 1 216 ? 22.176 5.914 26.175 1.00 58.22 216 PHE A O 1
ATOM 1738 N N . GLY A 1 217 ? 22.637 3.821 25.550 1.00 57.88 217 GLY A N 1
ATOM 1739 C CA . GLY A 1 217 ? 21.647 3.218 26.452 1.00 57.88 217 GLY A CA 1
ATOM 1740 C C . GLY A 1 217 ? 20.200 3.690 26.243 1.00 57.88 217 GLY A C 1
ATOM 1741 O O . GLY A 1 217 ? 19.356 3.399 27.085 1.00 57.88 217 GLY A O 1
ATOM 1742 N N . ASN A 1 218 ? 19.887 4.379 25.137 1.00 74.38 218 ASN A N 1
ATOM 1743 C CA . ASN A 1 218 ? 18.577 4.990 24.924 1.00 74.38 218 ASN A CA 1
ATOM 1744 C C . ASN A 1 218 ? 17.483 3.914 24.794 1.00 74.38 218 ASN A C 1
ATOM 1746 O O . ASN A 1 218 ? 17.410 3.211 23.782 1.00 74.38 218 ASN A O 1
ATOM 1750 N N . TRP A 1 219 ? 16.612 3.825 25.803 1.00 77.94 219 TRP A N 1
ATOM 1751 C CA . TRP A 1 219 ? 15.454 2.929 25.826 1.00 77.94 219 TRP A CA 1
ATOM 1752 C C . TRP A 1 219 ? 14.546 3.126 24.608 1.00 77.94 219 TRP A C 1
ATOM 1754 O O . TRP A 1 219 ? 14.120 2.148 24.002 1.00 77.94 219 TRP A O 1
ATOM 1764 N N . ILE A 1 220 ? 14.301 4.373 24.191 1.00 76.31 220 ILE A N 1
ATOM 1765 C CA . ILE A 1 220 ? 13.441 4.696 23.042 1.00 76.31 220 ILE A CA 1
ATOM 1766 C C . ILE A 1 220 ? 14.039 4.117 21.757 1.00 76.31 220 ILE A C 1
ATOM 1768 O O . ILE A 1 220 ? 13.346 3.461 20.986 1.00 76.31 220 ILE A O 1
ATOM 1772 N N . GLY A 1 221 ? 15.349 4.283 21.550 1.00 77.12 221 GLY A N 1
ATOM 1773 C CA . GLY A 1 221 ? 16.042 3.711 20.392 1.00 77.12 221 GLY A CA 1
ATOM 1774 C C . GLY A 1 221 ? 16.010 2.179 20.376 1.00 77.12 221 GLY A C 1
ATOM 1775 O O . GLY A 1 221 ? 15.870 1.578 19.312 1.00 77.12 221 GLY A O 1
ATOM 1776 N N . LYS A 1 222 ? 16.094 1.541 21.552 1.00 80.69 222 LYS A N 1
ATOM 1777 C CA . LYS A 1 222 ? 15.926 0.086 21.691 1.00 80.69 222 LYS A CA 1
ATOM 1778 C C . LYS A 1 222 ? 14.490 -0.347 21.388 1.00 80.69 222 LYS A C 1
ATOM 1780 O O . LYS A 1 222 ? 14.312 -1.329 20.681 1.00 80.69 222 LYS A O 1
ATOM 1785 N N . PHE A 1 223 ? 13.484 0.389 21.860 1.00 81.19 223 PHE A N 1
ATOM 1786 C CA . PHE A 1 223 ? 12.070 0.107 21.599 1.00 81.19 223 PHE A CA 1
ATOM 1787 C C . PHE A 1 223 ? 11.711 0.213 20.113 1.00 81.19 223 PHE A C 1
ATOM 1789 O O . PHE A 1 223 ? 11.084 -0.696 19.567 1.00 81.19 223 PHE A O 1
ATOM 1796 N N . LEU A 1 224 ? 12.187 1.260 19.432 1.00 79.50 224 LEU A N 1
ATOM 1797 C CA . LEU A 1 224 ? 12.033 1.395 17.981 1.00 79.50 224 LEU A CA 1
ATOM 1798 C C . LEU A 1 224 ? 12.707 0.232 17.246 1.00 79.50 224 LEU A C 1
ATOM 1800 O O . LEU A 1 224 ? 12.088 -0.401 16.400 1.00 79.50 224 LEU A O 1
ATOM 1804 N N . ARG A 1 225 ? 13.931 -0.142 17.644 1.00 83.94 225 ARG A N 1
ATOM 1805 C CA . ARG A 1 225 ? 14.622 -1.298 17.057 1.00 83.94 225 ARG A CA 1
ATOM 1806 C C . ARG A 1 225 ? 13.885 -2.620 17.298 1.00 83.94 225 ARG A C 1
ATOM 1808 O O . ARG A 1 225 ? 13.874 -3.463 16.407 1.00 83.94 225 ARG A O 1
ATOM 1815 N N . MET A 1 226 ? 13.304 -2.828 18.480 1.00 84.44 226 MET A N 1
ATOM 1816 C CA . MET A 1 226 ? 12.481 -4.011 18.764 1.00 84.44 226 MET A CA 1
ATOM 1817 C C . MET A 1 226 ? 11.244 -4.044 17.864 1.00 84.44 226 MET A C 1
ATOM 1819 O O . MET A 1 226 ? 10.957 -5.083 17.275 1.00 84.44 226 MET A O 1
ATOM 1823 N N . SER A 1 227 ? 10.582 -2.900 17.691 1.00 82.19 227 SER A N 1
ATOM 1824 C CA . SER A 1 227 ? 9.432 -2.760 16.791 1.00 82.19 227 SER A CA 1
ATOM 1825 C C . SER A 1 227 ? 9.817 -3.092 15.343 1.00 82.19 227 SER A C 1
ATOM 1827 O O . SER A 1 227 ? 9.165 -3.928 14.719 1.00 82.19 227 SER A O 1
ATOM 1829 N N . ASP A 1 228 ? 10.939 -2.556 14.845 1.00 81.56 228 ASP A N 1
ATOM 1830 C CA . ASP A 1 228 ? 11.464 -2.876 13.508 1.00 81.56 228 ASP A CA 1
ATOM 1831 C C . ASP A 1 228 ? 11.730 -4.380 13.337 1.00 81.56 228 ASP A C 1
ATOM 1833 O O . ASP A 1 228 ? 11.459 -4.951 12.281 1.00 81.56 228 ASP A O 1
ATOM 1837 N N . ILE A 1 229 ? 12.272 -5.042 14.370 1.00 86.00 229 ILE A N 1
ATOM 1838 C CA . ILE A 1 229 ? 12.526 -6.490 14.351 1.00 86.00 229 ILE A CA 1
ATOM 1839 C C . ILE A 1 229 ? 11.210 -7.261 14.239 1.00 86.00 229 ILE A C 1
ATOM 1841 O O . ILE A 1 229 ? 11.116 -8.162 13.405 1.00 86.00 229 ILE A O 1
ATOM 1845 N N . MET A 1 230 ? 10.209 -6.922 15.055 1.00 86.62 230 MET A N 1
ATOM 1846 C CA . MET A 1 230 ? 8.904 -7.592 15.054 1.00 86.62 230 MET A CA 1
ATOM 1847 C C . MET A 1 230 ? 8.220 -7.465 13.687 1.00 86.62 230 MET A C 1
ATOM 1849 O O . MET A 1 230 ? 7.837 -8.479 13.098 1.00 86.62 230 MET A O 1
ATOM 1853 N N . VAL A 1 231 ? 8.173 -6.249 13.135 1.00 83.75 231 VAL A N 1
ATOM 1854 C CA . VAL A 1 231 ? 7.595 -5.976 11.808 1.00 83.75 231 VAL A CA 1
ATOM 1855 C C . VAL A 1 231 ? 8.364 -6.715 10.707 1.00 83.75 231 VAL A C 1
ATOM 1857 O O . VAL A 1 231 ? 7.760 -7.338 9.831 1.00 83.75 231 VAL A O 1
ATOM 1860 N N . ASN A 1 232 ? 9.701 -6.724 10.755 1.00 86.44 232 ASN A N 1
ATOM 1861 C CA . ASN A 1 232 ? 10.507 -7.434 9.761 1.00 86.44 232 ASN A CA 1
ATOM 1862 C C . ASN A 1 232 ? 10.285 -8.957 9.806 1.00 86.44 232 ASN A C 1
ATOM 1864 O O . ASN A 1 232 ? 10.224 -9.600 8.758 1.00 86.44 232 ASN A O 1
ATOM 1868 N N . GLN A 1 233 ? 10.127 -9.546 10.997 1.00 87.31 233 GLN A N 1
ATOM 1869 C CA . GLN A 1 233 ? 9.836 -10.978 11.136 1.00 87.31 233 GLN A CA 1
ATOM 1870 C C . GLN A 1 233 ? 8.456 -11.341 10.593 1.00 87.31 233 GLN A C 1
ATOM 1872 O O . GLN A 1 233 ? 8.328 -12.328 9.863 1.00 87.31 233 GLN A O 1
ATOM 1877 N N . GLN A 1 234 ? 7.442 -10.526 10.884 1.00 87.88 234 GLN A N 1
ATOM 1878 C CA . GLN A 1 234 ? 6.111 -10.679 10.305 1.00 87.88 234 GLN A CA 1
ATOM 1879 C C . GLN A 1 234 ? 6.183 -10.615 8.775 1.00 87.88 234 GLN A C 1
ATOM 1881 O O . GLN A 1 234 ? 5.721 -11.539 8.106 1.00 87.88 234 GLN A O 1
ATOM 1886 N N . ARG A 1 235 ? 6.849 -9.601 8.205 1.00 87.75 235 ARG A N 1
ATOM 1887 C CA . ARG A 1 235 ? 7.029 -9.487 6.750 1.00 87.75 235 ARG A CA 1
ATOM 1888 C C . ARG A 1 235 ? 7.756 -10.708 6.173 1.00 87.75 235 ARG A C 1
ATOM 1890 O O . ARG A 1 235 ? 7.321 -11.258 5.166 1.00 87.75 235 ARG A O 1
ATOM 1897 N N . ALA A 1 236 ? 8.818 -11.192 6.818 1.00 89.06 236 ALA A N 1
ATOM 1898 C CA . ALA A 1 236 ? 9.556 -12.377 6.375 1.00 89.06 236 ALA A CA 1
ATOM 1899 C C . ALA A 1 236 ? 8.703 -13.659 6.402 1.00 89.06 236 ALA A C 1
ATOM 1901 O O . ALA A 1 236 ? 8.767 -14.461 5.468 1.00 89.06 236 ALA A O 1
ATOM 1902 N N . LEU A 1 237 ? 7.883 -13.856 7.440 1.00 91.00 237 LEU A N 1
ATOM 1903 C CA . LEU A 1 237 ? 6.919 -14.960 7.505 1.00 91.00 237 LEU A CA 1
ATOM 1904 C C . LEU A 1 237 ? 5.889 -14.859 6.379 1.00 91.00 237 LEU A C 1
ATOM 1906 O O . LEU A 1 237 ? 5.585 -15.871 5.739 1.00 91.00 237 LEU A O 1
ATOM 1910 N N . ARG A 1 238 ? 5.408 -13.644 6.092 1.00 91.06 238 ARG A N 1
ATOM 1911 C CA . ARG A 1 238 ? 4.428 -13.421 5.032 1.00 91.06 238 ARG A CA 1
ATOM 1912 C C . ARG A 1 238 ? 4.999 -13.732 3.646 1.00 91.06 238 ARG A C 1
ATOM 1914 O O . ARG A 1 238 ? 4.391 -14.496 2.900 1.00 91.06 238 ARG A O 1
ATOM 1921 N N . LYS A 1 239 ? 6.220 -13.266 3.354 1.00 91.31 239 LYS A N 1
ATOM 1922 C CA . LYS A 1 239 ? 6.963 -13.594 2.120 1.00 91.31 239 LYS A CA 1
ATOM 1923 C C . LYS A 1 239 ? 7.161 -15.101 1.942 1.00 91.31 239 LYS A C 1
ATOM 1925 O O . LYS A 1 239 ? 6.918 -15.626 0.860 1.00 91.31 239 LYS A O 1
ATOM 1930 N N . ARG A 1 240 ? 7.582 -15.810 2.999 1.00 92.06 240 ARG A N 1
ATOM 1931 C CA . ARG A 1 240 ? 7.774 -17.272 2.950 1.00 92.06 240 ARG A CA 1
ATOM 1932 C C . ARG A 1 240 ? 6.472 -18.009 2.653 1.00 92.06 240 ARG A C 1
ATOM 1934 O O . ARG A 1 240 ? 6.490 -18.968 1.893 1.00 92.06 240 ARG A O 1
ATOM 1941 N N . THR A 1 241 ? 5.370 -17.564 3.247 1.00 91.75 241 THR A N 1
ATOM 1942 C CA . THR A 1 241 ? 4.045 -18.152 3.012 1.00 91.75 241 THR A CA 1
ATOM 1943 C C . THR A 1 241 ? 3.605 -17.918 1.571 1.00 91.75 241 THR A C 1
ATOM 1945 O O . THR A 1 241 ? 3.273 -18.873 0.883 1.00 91.75 241 THR A O 1
ATOM 1948 N N . LEU A 1 242 ? 3.734 -16.688 1.065 1.00 92.31 242 LEU A N 1
ATOM 1949 C CA . LEU A 1 242 ? 3.425 -16.370 -0.330 1.00 92.31 242 LEU A CA 1
ATOM 1950 C C . LEU A 1 242 ? 4.234 -17.232 -1.315 1.00 92.31 242 LEU A C 1
ATOM 1952 O O . LEU A 1 242 ? 3.669 -17.820 -2.232 1.00 92.31 242 LEU A O 1
ATOM 1956 N N . ALA A 1 243 ? 5.545 -17.363 -1.088 1.00 92.00 243 ALA A N 1
ATOM 1957 C CA . ALA A 1 243 ? 6.412 -18.191 -1.922 1.00 92.00 243 ALA A CA 1
ATOM 1958 C C . ALA A 1 243 ? 6.010 -19.674 -1.897 1.00 92.00 243 ALA A C 1
ATOM 1960 O O . ALA A 1 243 ? 6.002 -20.319 -2.943 1.00 92.00 243 ALA A O 1
ATOM 1961 N N . ARG A 1 244 ? 5.640 -20.210 -0.725 1.00 92.75 244 ARG A N 1
ATOM 1962 C CA . ARG A 1 244 ? 5.120 -21.581 -0.610 1.00 92.75 244 ARG A CA 1
ATOM 1963 C C . ARG A 1 244 ? 3.827 -21.754 -1.390 1.00 92.75 244 ARG A C 1
ATOM 1965 O O . ARG A 1 244 ? 3.703 -22.743 -2.099 1.00 92.75 244 ARG A O 1
ATOM 1972 N N . ASN A 1 245 ? 2.906 -20.798 -1.308 1.00 91.62 245 ASN A N 1
ATOM 1973 C CA . ASN A 1 245 ? 1.634 -20.905 -2.013 1.00 91.62 245 ASN A CA 1
ATOM 1974 C C . ASN A 1 245 ? 1.829 -20.863 -3.540 1.00 91.62 245 ASN A C 1
ATOM 1976 O O . ASN A 1 245 ? 1.148 -21.591 -4.257 1.00 91.62 245 ASN A O 1
ATOM 1980 N N . TYR A 1 246 ? 2.796 -20.082 -4.043 1.00 92.75 246 TYR A N 1
ATOM 1981 C CA . TYR A 1 246 ? 3.189 -20.129 -5.458 1.00 92.75 246 TYR A CA 1
ATOM 1982 C C . TYR A 1 246 ? 3.791 -21.485 -5.845 1.00 92.75 246 TYR A C 1
ATOM 1984 O O . TYR A 1 246 ? 3.408 -22.065 -6.856 1.00 92.75 246 TYR A O 1
ATOM 1992 N N . GLN A 1 247 ? 4.706 -22.022 -5.032 1.00 92.12 247 GLN A N 1
ATOM 1993 C CA . GLN A 1 247 ? 5.344 -23.323 -5.281 1.00 92.12 247 GLN A CA 1
ATOM 1994 C C . GLN A 1 247 ? 4.352 -24.491 -5.233 1.00 92.12 247 GLN A C 1
ATOM 1996 O O . GLN A 1 247 ? 4.494 -25.446 -5.990 1.00 92.12 247 GLN A O 1
ATOM 2001 N N . ALA A 1 248 ? 3.350 -24.407 -4.359 1.00 92.12 248 ALA A N 1
ATOM 2002 C CA . ALA A 1 248 ? 2.269 -25.378 -4.249 1.00 92.12 248 ALA A CA 1
ATOM 2003 C C . ALA A 1 248 ? 1.207 -25.229 -5.356 1.00 92.12 248 ALA A C 1
ATOM 2005 O O . ALA A 1 248 ? 0.306 -26.057 -5.444 1.00 92.12 248 ALA A O 1
ATOM 2006 N N . GLY A 1 249 ? 1.290 -24.184 -6.189 1.00 91.12 249 GLY A N 1
ATOM 2007 C CA . GLY A 1 249 ? 0.299 -23.893 -7.225 1.00 91.12 249 GLY A CA 1
ATOM 2008 C C . GLY A 1 249 ? -1.044 -23.390 -6.686 1.00 91.12 249 GLY A C 1
ATOM 2009 O O . GLY A 1 249 ? -2.009 -23.322 -7.443 1.00 91.12 249 GLY A O 1
ATOM 2010 N N . GLU A 1 250 ? -1.128 -23.021 -5.403 1.00 90.75 250 GLU A N 1
ATOM 2011 C CA . GLU A 1 250 ? -2.357 -22.477 -4.814 1.00 90.75 250 GLU A CA 1
ATOM 2012 C C . GLU A 1 250 ? -2.715 -21.117 -5.414 1.00 90.75 250 GLU A C 1
ATOM 2014 O O . GLU A 1 250 ? -3.885 -20.849 -5.684 1.00 90.75 250 GLU A O 1
ATOM 2019 N N . TYR A 1 251 ? -1.708 -20.276 -5.666 1.00 92.81 251 TYR A N 1
ATOM 2020 C CA . TYR A 1 251 ? -1.858 -19.014 -6.387 1.00 92.81 251 TYR A CA 1
ATOM 2021 C C . TYR A 1 251 ? -0.854 -18.937 -7.529 1.00 92.81 251 TYR A C 1
ATOM 2023 O O . TYR A 1 251 ? 0.282 -19.397 -7.415 1.00 92.81 251 TYR A O 1
ATOM 2031 N N . ARG A 1 252 ? -1.256 -18.282 -8.615 1.00 93.56 252 ARG A N 1
ATOM 2032 C CA . ARG A 1 252 ? -0.337 -17.783 -9.641 1.00 93.56 252 ARG A CA 1
ATOM 2033 C C . ARG A 1 252 ? 0.119 -16.376 -9.266 1.00 93.56 252 ARG A C 1
ATOM 2035 O O . ARG A 1 252 ? -0.547 -15.692 -8.493 1.00 93.56 252 ARG A O 1
ATOM 2042 N N . GLY A 1 253 ? 1.211 -15.911 -9.862 1.00 94.62 253 GLY A N 1
ATOM 2043 C CA . GLY A 1 253 ? 1.601 -14.508 -9.778 1.00 94.62 253 GLY A CA 1
ATOM 2044 C C . GLY A 1 253 ? 3.090 -14.313 -9.583 1.00 94.62 253 GLY A C 1
ATOM 2045 O O . GLY A 1 253 ? 3.897 -15.161 -9.951 1.00 94.62 253 GLY A O 1
ATOM 2046 N N . ALA A 1 254 ? 3.453 -13.156 -9.042 1.00 94.25 254 ALA A N 1
ATOM 2047 C CA . ALA A 1 254 ? 4.843 -12.783 -8.861 1.00 94.25 254 ALA A CA 1
ATOM 2048 C C . ALA A 1 254 ? 5.024 -11.881 -7.638 1.00 94.25 254 ALA A C 1
ATOM 2050 O O . ALA A 1 254 ? 4.134 -11.124 -7.245 1.00 94.25 254 ALA A O 1
ATOM 2051 N N . TYR A 1 255 ? 6.209 -11.975 -7.042 1.00 93.50 255 TYR A N 1
ATOM 2052 C CA . TYR A 1 255 ? 6.660 -11.109 -5.962 1.00 93.50 255 TYR A CA 1
ATOM 2053 C C . TYR A 1 255 ? 7.913 -10.353 -6.405 1.00 93.50 255 TYR A C 1
ATOM 2055 O O . TYR A 1 255 ? 8.814 -10.929 -7.026 1.00 93.50 255 TYR A O 1
ATOM 2063 N N . TRP A 1 256 ? 7.992 -9.069 -6.074 1.00 92.19 256 TRP A N 1
ATOM 2064 C CA . TRP A 1 256 ? 9.205 -8.284 -6.264 1.00 92.19 256 TRP A CA 1
ATOM 2065 C C . TRP A 1 256 ? 9.418 -7.289 -5.133 1.00 92.19 256 TRP A C 1
ATOM 2067 O O . TRP A 1 256 ? 8.477 -6.787 -4.522 1.00 92.19 256 TRP A O 1
ATOM 2077 N N . CYS A 1 257 ? 10.690 -7.026 -4.857 1.00 88.56 257 CYS A N 1
ATOM 2078 C CA . CYS A 1 257 ? 11.137 -6.137 -3.798 1.00 88.56 257 CYS A CA 1
ATOM 2079 C C . CYS A 1 257 ? 12.222 -5.204 -4.324 1.00 88.56 257 CYS A C 1
ATOM 2081 O O . CYS A 1 257 ? 13.024 -5.623 -5.161 1.00 88.56 257 CYS A O 1
ATOM 2083 N N . ILE A 1 258 ? 12.316 -3.997 -3.761 1.00 82.94 258 ILE A N 1
ATOM 2084 C CA . ILE A 1 258 ? 13.415 -3.055 -4.033 1.00 82.94 258 ILE A CA 1
ATOM 2085 C C . ILE A 1 258 ? 14.805 -3.671 -3.787 1.00 82.94 258 ILE A C 1
ATOM 2087 O O . ILE A 1 258 ? 15.791 -3.268 -4.405 1.00 82.94 258 ILE A O 1
ATOM 2091 N N . GLU A 1 259 ? 14.893 -4.666 -2.901 1.00 80.56 259 GLU A N 1
ATOM 2092 C CA . GLU A 1 259 ? 16.131 -5.370 -2.571 1.00 80.56 259 GLU A CA 1
ATOM 2093 C C . GLU A 1 259 ? 16.548 -6.435 -3.580 1.00 80.56 259 GLU A C 1
ATOM 2095 O O . GLU A 1 259 ? 17.729 -6.804 -3.576 1.00 80.56 259 GLU A O 1
ATOM 2100 N N . ASN A 1 260 ? 15.635 -6.920 -4.431 1.00 80.25 260 ASN A N 1
ATOM 2101 C CA . ASN A 1 260 ? 15.942 -7.998 -5.365 1.00 80.25 260 ASN A CA 1
ATOM 2102 C C . ASN A 1 260 ? 17.170 -7.618 -6.215 1.00 80.25 260 ASN A C 1
ATOM 2104 O O . ASN A 1 260 ? 17.465 -6.444 -6.473 1.00 80.25 260 ASN A O 1
ATOM 2108 N N . ARG A 1 261 ? 17.968 -8.614 -6.596 1.00 76.19 261 ARG A N 1
ATOM 2109 C CA . ARG A 1 261 ? 19.131 -8.382 -7.451 1.00 76.19 261 ARG A CA 1
ATOM 2110 C C . ARG A 1 261 ? 18.680 -8.481 -8.901 1.00 76.19 261 ARG A C 1
ATOM 2112 O O . ARG A 1 261 ? 18.262 -9.552 -9.312 1.00 76.19 261 ARG A O 1
ATOM 2119 N N . LEU A 1 262 ? 18.796 -7.383 -9.641 1.00 80.88 262 LEU A N 1
ATOM 2120 C CA . LEU A 1 262 ? 18.704 -7.406 -11.099 1.00 80.88 262 LEU A CA 1
ATOM 2121 C C . LEU A 1 262 ? 20.070 -7.786 -11.676 1.00 80.88 262 LEU A C 1
ATOM 2123 O O . LEU A 1 262 ? 21.105 -7.325 -11.181 1.00 80.88 262 LEU A O 1
ATOM 2127 N N . ASP A 1 263 ? 20.083 -8.613 -12.718 1.00 79.69 263 ASP A N 1
ATOM 2128 C CA . ASP A 1 263 ? 21.293 -8.861 -13.503 1.00 79.69 263 ASP A CA 1
ATOM 2129 C C . ASP A 1 263 ? 21.431 -7.777 -14.579 1.00 79.69 263 ASP A C 1
ATOM 2131 O O . ASP A 1 263 ? 20.586 -7.651 -15.467 1.00 79.69 263 ASP A O 1
ATOM 2135 N N . PHE A 1 264 ? 22.520 -7.004 -14.527 1.00 75.75 264 PHE A N 1
ATOM 2136 C CA . PHE A 1 264 ? 22.833 -5.998 -15.542 1.00 75.75 264 PHE A CA 1
ATOM 2137 C C . PHE A 1 264 ? 22.835 -6.581 -16.961 1.00 75.75 264 PHE A C 1
ATOM 2139 O O . PHE A 1 264 ? 22.412 -5.907 -17.897 1.00 75.75 264 PHE A O 1
ATOM 2146 N N . ARG A 1 265 ? 23.249 -7.844 -17.140 1.00 79.06 265 ARG A N 1
ATOM 2147 C CA . ARG A 1 265 ? 23.271 -8.510 -18.455 1.00 79.06 265 ARG A CA 1
ATOM 2148 C C . ARG A 1 265 ? 21.888 -8.569 -19.090 1.00 79.06 265 ARG A C 1
ATOM 2150 O O . ARG A 1 265 ? 21.773 -8.450 -20.305 1.00 79.06 265 ARG A O 1
ATOM 2157 N N . ASN A 1 266 ? 20.844 -8.672 -18.270 1.00 80.75 266 ASN A N 1
ATOM 2158 C CA . ASN A 1 266 ? 19.472 -8.667 -18.750 1.00 80.75 266 ASN A CA 1
ATOM 2159 C C . ASN A 1 266 ? 19.030 -7.278 -19.212 1.00 80.75 266 ASN A C 1
ATOM 2161 O O . ASN A 1 266 ? 18.087 -7.206 -19.983 1.00 80.75 266 ASN A O 1
ATOM 2165 N N . TYR A 1 267 ? 19.682 -6.180 -18.821 1.00 82.12 267 TYR A N 1
ATOM 2166 C CA . TYR A 1 267 ? 19.229 -4.814 -19.133 1.00 82.12 267 TYR A CA 1
ATOM 2167 C C . TYR A 1 267 ? 20.320 -3.904 -19.700 1.00 82.12 267 TYR A C 1
ATOM 2169 O O . TYR A 1 267 ? 20.124 -2.693 -19.772 1.00 82.12 267 TYR A O 1
ATOM 2177 N N . CYS A 1 268 ? 21.438 -4.461 -20.164 1.00 80.25 268 CYS A N 1
ATOM 2178 C CA . CYS A 1 268 ? 22.550 -3.688 -20.719 1.00 80.25 268 CYS A CA 1
ATOM 2179 C C . CYS A 1 268 ? 22.135 -2.800 -21.904 1.00 80.25 268 CYS A C 1
ATOM 2181 O O . CYS A 1 268 ? 22.711 -1.744 -22.106 1.00 80.25 268 CYS A O 1
ATOM 2183 N N . SER A 1 269 ? 21.097 -3.171 -22.658 1.00 81.56 269 SER A N 1
ATOM 2184 C CA . SER A 1 269 ? 20.555 -2.334 -23.736 1.00 81.56 269 SER A CA 1
ATOM 2185 C C . SER A 1 269 ? 19.780 -1.110 -23.233 1.00 81.56 269 SER A C 1
ATOM 2187 O O . SER A 1 269 ? 19.679 -0.117 -23.945 1.00 81.56 269 SER A O 1
ATOM 2189 N N . LEU A 1 270 ? 19.209 -1.176 -22.025 1.00 81.44 270 LEU A N 1
ATOM 2190 C CA . LEU A 1 270 ? 18.457 -0.078 -21.404 1.00 81.44 270 LEU A CA 1
ATOM 2191 C C . LEU A 1 270 ? 19.377 0.889 -20.651 1.00 81.44 270 LEU A C 1
ATOM 2193 O O . LEU A 1 270 ? 19.056 2.067 -20.486 1.00 81.44 270 LEU A O 1
ATOM 2197 N N . PHE A 1 271 ? 20.526 0.393 -20.195 1.00 77.69 271 PHE A N 1
ATOM 2198 C CA . PHE A 1 271 ? 21.531 1.157 -19.472 1.00 77.69 271 PHE A CA 1
ATOM 2199 C C . PHE A 1 271 ? 22.774 1.336 -20.338 1.00 77.69 271 PHE A C 1
ATOM 2201 O O . PHE A 1 271 ? 23.527 0.395 -20.537 1.00 77.69 271 PHE A O 1
ATOM 2208 N N . ALA A 1 272 ? 23.025 2.566 -20.794 1.00 74.31 272 ALA A N 1
ATOM 2209 C CA . ALA A 1 272 ? 24.153 2.875 -21.678 1.00 74.31 272 ALA A CA 1
ATOM 2210 C C . ALA A 1 272 ? 25.520 2.389 -21.154 1.00 74.31 272 ALA A C 1
ATOM 2212 O O . ALA A 1 272 ? 26.384 2.043 -21.956 1.00 74.31 272 ALA A O 1
ATOM 2213 N N . THR A 1 273 ? 25.722 2.358 -19.829 1.00 78.69 273 THR A N 1
ATOM 2214 C CA . THR A 1 273 ? 26.958 1.871 -19.203 1.00 78.69 273 THR A CA 1
ATOM 2215 C C . THR A 1 273 ? 26.683 1.127 -17.882 1.00 78.69 273 THR A C 1
ATOM 2217 O O . THR A 1 273 ? 25.650 1.381 -17.245 1.00 78.69 273 THR A O 1
ATOM 2220 N N . PRO A 1 274 ? 27.596 0.241 -17.425 1.00 82.31 274 PRO A N 1
ATOM 2221 C CA . PRO A 1 274 ? 27.519 -0.377 -16.099 1.00 82.31 274 PRO A CA 1
ATOM 2222 C C . PRO A 1 274 ? 27.466 0.649 -14.964 1.00 82.31 274 PRO A C 1
ATOM 2224 O O . PRO A 1 274 ? 26.700 0.479 -14.024 1.00 82.31 274 PRO A O 1
ATOM 2227 N N . GLU A 1 275 ? 28.198 1.761 -15.066 1.00 83.62 275 GLU A N 1
ATOM 2228 C CA . GLU A 1 275 ? 28.213 2.818 -14.046 1.00 83.62 275 GLU A CA 1
ATOM 2229 C C . GLU A 1 275 ? 26.828 3.455 -13.875 1.00 83.62 275 GLU A C 1
ATOM 2231 O O . GLU A 1 275 ? 26.415 3.767 -12.754 1.00 83.62 275 GLU A O 1
ATOM 2236 N N . LYS A 1 276 ? 26.069 3.607 -14.973 1.00 83.12 276 LYS A N 1
ATOM 2237 C CA . LYS A 1 276 ? 24.687 4.096 -14.902 1.00 83.12 276 LYS A CA 1
ATOM 2238 C C . LYS A 1 276 ? 23.803 3.121 -14.128 1.00 83.12 276 LYS A C 1
ATOM 2240 O O . LYS A 1 276 ? 23.024 3.572 -13.292 1.00 83.12 276 LYS A O 1
ATOM 2245 N N . PHE A 1 277 ? 23.943 1.816 -14.360 1.00 83.31 277 PHE A N 1
ATOM 2246 C CA . PHE A 1 277 ? 23.225 0.790 -13.598 1.00 83.31 277 PHE A CA 1
ATOM 2247 C C . PHE A 1 277 ? 23.637 0.784 -12.118 1.00 83.31 277 PHE A C 1
ATOM 2249 O O . PHE A 1 277 ? 22.779 0.795 -11.239 1.00 83.31 277 PHE A O 1
ATOM 2256 N N . GLU A 1 278 ? 24.935 0.871 -11.826 1.00 82.81 278 GLU A N 1
ATOM 2257 C CA . GLU A 1 278 ? 25.458 0.939 -10.456 1.00 82.81 278 GLU A CA 1
ATOM 2258 C C . GLU A 1 278 ? 24.925 2.162 -9.689 1.00 82.81 278 GLU A C 1
ATOM 2260 O O . GLU A 1 278 ? 24.679 2.084 -8.483 1.00 82.81 278 GLU A O 1
ATOM 2265 N N . SER A 1 279 ? 24.638 3.276 -10.377 1.00 84.38 279 SER A N 1
ATOM 2266 C CA . SER A 1 279 ? 24.024 4.454 -9.747 1.00 84.38 279 SER A CA 1
ATOM 2267 C C . SER A 1 279 ? 22.651 4.165 -9.115 1.00 84.38 279 SER A C 1
ATOM 2269 O O . SER A 1 279 ? 22.270 4.836 -8.153 1.00 84.38 279 SER A O 1
ATOM 2271 N N . TYR A 1 280 ? 21.940 3.133 -9.587 1.00 83.38 280 TYR A N 1
ATOM 2272 C CA . TYR A 1 280 ? 20.645 2.707 -9.050 1.00 83.38 280 TYR A CA 1
ATOM 2273 C C . TYR A 1 280 ? 20.790 1.863 -7.777 1.00 83.38 280 TYR A C 1
ATOM 2275 O O . TYR A 1 280 ? 19.849 1.772 -6.990 1.00 83.38 280 TYR A O 1
ATOM 2283 N N . LEU A 1 281 ? 21.966 1.293 -7.492 1.00 78.31 281 LEU A N 1
ATOM 2284 C CA . LEU A 1 281 ? 22.167 0.521 -6.260 1.00 78.31 281 LEU A CA 1
ATOM 2285 C C . LEU A 1 281 ? 22.079 1.390 -5.000 1.00 78.31 281 LEU A C 1
ATOM 2287 O O . LEU A 1 281 ? 21.751 0.888 -3.922 1.00 78.31 281 LEU A O 1
ATOM 2291 N N . ASN A 1 282 ? 22.315 2.700 -5.124 1.00 77.19 282 ASN A N 1
ATOM 2292 C CA . ASN A 1 282 ? 22.131 3.641 -4.022 1.00 77.19 282 ASN A CA 1
ATOM 2293 C C . ASN A 1 282 ? 20.658 3.825 -3.629 1.00 77.19 282 ASN A C 1
ATOM 2295 O O . ASN A 1 282 ? 20.400 4.203 -2.488 1.00 77.19 282 ASN A O 1
ATOM 2299 N N . LEU A 1 283 ? 19.699 3.476 -4.496 1.00 78.38 283 LEU A N 1
ATOM 2300 C CA . LEU A 1 283 ? 18.267 3.585 -4.193 1.00 78.38 283 LEU A CA 1
ATOM 2301 C C . LEU A 1 283 ? 17.853 2.708 -3.006 1.00 78.38 283 LEU A C 1
ATOM 2303 O O . LEU A 1 283 ? 16.972 3.084 -2.241 1.00 78.38 283 LEU A O 1
ATOM 2307 N N . LYS A 1 284 ? 18.548 1.584 -2.778 1.00 70.94 284 LYS A N 1
ATOM 2308 C CA . LYS A 1 284 ? 18.320 0.707 -1.613 1.00 70.94 284 LYS A CA 1
ATOM 2309 C C . LYS A 1 284 ? 18.640 1.387 -0.276 1.00 70.94 284 LYS A C 1
ATOM 2311 O O . LYS A 1 284 ? 18.237 0.895 0.772 1.00 70.94 284 LYS A O 1
ATOM 2316 N N . LYS A 1 285 ? 19.393 2.493 -0.302 1.00 71.38 285 LYS A N 1
ATOM 2317 C CA . LYS A 1 285 ? 19.760 3.287 0.880 1.00 71.38 285 LYS A CA 1
ATOM 2318 C C . LYS A 1 285 ? 18.814 4.464 1.114 1.00 71.38 285 LYS A C 1
ATOM 2320 O O . LYS A 1 285 ? 18.959 5.136 2.135 1.00 71.38 285 LYS A O 1
ATOM 2325 N N . LEU A 1 286 ? 17.889 4.740 0.191 1.00 69.00 286 LEU A N 1
ATOM 2326 C CA . LEU A 1 286 ? 16.897 5.792 0.383 1.00 69.00 286 LEU A CA 1
ATOM 2327 C C . LEU A 1 286 ? 16.006 5.416 1.569 1.00 69.00 286 LEU A C 1
ATOM 2329 O O . LEU A 1 286 ? 15.517 4.291 1.673 1.00 69.00 286 LEU A O 1
ATOM 2333 N N . GLY A 1 287 ? 15.835 6.354 2.499 1.00 62.59 287 GLY A N 1
ATOM 2334 C CA . GLY A 1 287 ? 14.923 6.161 3.619 1.00 62.59 287 GLY A CA 1
ATOM 2335 C C . GLY A 1 287 ? 13.475 6.155 3.135 1.00 62.59 287 GLY A C 1
ATOM 2336 O O . GLY A 1 287 ? 13.123 6.891 2.221 1.00 62.59 287 GLY A O 1
ATOM 2337 N N . THR A 1 288 ? 12.605 5.397 3.799 1.00 62.06 288 THR A N 1
ATOM 2338 C CA . THR A 1 288 ? 11.143 5.414 3.580 1.00 62.06 288 THR A CA 1
ATOM 2339 C C . THR A 1 288 ? 10.470 6.641 4.210 1.00 62.06 288 THR A C 1
ATOM 2341 O O . THR A 1 288 ? 9.319 6.582 4.635 1.00 62.06 288 THR A O 1
ATOM 2344 N N . GLN A 1 289 ? 11.207 7.742 4.364 1.00 59.22 289 GLN A N 1
ATOM 2345 C CA . GLN A 1 289 ? 10.730 8.940 5.048 1.00 59.22 289 GLN A CA 1
ATOM 2346 C C . GLN A 1 289 ? 9.889 9.782 4.085 1.00 59.22 289 GLN A C 1
ATOM 2348 O O . GLN A 1 289 ? 10.151 9.816 2.888 1.00 59.22 289 GLN A O 1
ATOM 2353 N N . LEU A 1 290 ? 8.900 10.503 4.615 1.00 63.62 290 LEU A N 1
ATOM 2354 C CA . LEU A 1 290 ? 8.036 11.437 3.873 1.00 63.62 290 LEU A CA 1
ATOM 2355 C C . LEU A 1 290 ? 8.752 12.769 3.520 1.00 63.62 290 LEU A C 1
ATOM 2357 O O . LEU A 1 290 ? 8.130 13.840 3.472 1.00 63.62 290 LEU A O 1
ATOM 2361 N N . ASP A 1 291 ? 10.066 12.690 3.311 1.00 65.94 291 ASP A N 1
ATOM 2362 C CA . ASP A 1 291 ? 10.934 13.773 2.862 1.00 65.94 291 ASP A CA 1
ATOM 2363 C C . ASP A 1 291 ? 10.969 13.831 1.327 1.00 65.94 291 ASP A C 1
ATOM 2365 O O . ASP A 1 291 ? 10.620 12.874 0.639 1.00 65.94 291 ASP A O 1
ATOM 2369 N N . ALA A 1 292 ? 11.394 14.973 0.782 1.00 69.94 292 ALA A N 1
ATOM 2370 C CA . ALA A 1 292 ? 11.574 15.113 -0.659 1.00 69.94 292 ALA A CA 1
ATOM 2371 C C . ALA A 1 292 ? 12.739 14.238 -1.139 1.00 69.94 292 ALA A C 1
ATOM 2373 O O . ALA A 1 292 ? 13.803 14.220 -0.514 1.00 69.94 292 ALA A O 1
ATOM 2374 N N . PHE A 1 293 ? 12.567 13.575 -2.282 1.00 72.81 293 PHE A N 1
ATOM 2375 C CA . PHE A 1 293 ? 13.678 12.909 -2.962 1.00 72.81 293 PHE A CA 1
ATOM 2376 C C . PHE A 1 293 ? 14.685 13.930 -3.511 1.00 72.81 293 PHE A C 1
ATOM 2378 O O . PHE A 1 293 ? 14.311 15.017 -3.956 1.00 72.81 293 PHE A O 1
ATOM 2385 N N . SER A 1 294 ? 15.973 13.581 -3.491 1.00 70.19 294 SER A N 1
ATOM 2386 C CA . SER A 1 294 ? 17.042 14.393 -4.076 1.00 70.19 294 SER A CA 1
ATOM 2387 C C . SER A 1 294 ? 17.164 14.179 -5.583 1.00 70.19 294 SER A C 1
ATOM 2389 O O . SER A 1 294 ? 17.199 13.046 -6.053 1.00 70.19 294 SER A O 1
ATOM 2391 N N . GLY A 1 295 ? 17.307 15.269 -6.343 1.00 77.81 295 GLY A N 1
ATOM 2392 C CA . GLY A 1 295 ? 17.599 15.209 -7.779 1.00 77.81 295 GLY A CA 1
ATOM 2393 C C . GLY A 1 295 ? 16.605 14.335 -8.550 1.00 77.81 295 GLY A C 1
ATOM 2394 O O . GLY A 1 295 ? 15.401 14.565 -8.481 1.00 77.81 295 GLY A O 1
ATOM 2395 N N . ASP A 1 296 ? 17.124 13.329 -9.260 1.00 84.44 296 ASP A N 1
ATOM 2396 C CA . ASP A 1 296 ? 16.336 12.376 -10.055 1.00 84.44 296 ASP A CA 1
ATOM 2397 C C . ASP A 1 296 ? 16.068 11.038 -9.331 1.00 84.44 296 ASP A C 1
ATOM 2399 O O . ASP A 1 296 ? 15.625 10.074 -9.957 1.00 84.44 296 ASP A O 1
ATOM 2403 N N . ASP A 1 297 ? 16.311 10.937 -8.017 1.00 86.00 297 ASP A N 1
ATOM 2404 C CA . ASP A 1 297 ? 16.161 9.673 -7.276 1.00 86.00 297 ASP A CA 1
ATOM 2405 C C . ASP A 1 297 ? 14.734 9.101 -7.355 1.00 86.00 297 ASP A C 1
ATOM 2407 O O . ASP A 1 297 ? 14.559 7.887 -7.458 1.00 86.00 297 ASP A O 1
ATOM 2411 N N . ASN A 1 298 ? 13.704 9.952 -7.387 1.00 86.88 298 ASN A N 1
ATOM 2412 C CA . ASN A 1 298 ? 12.315 9.522 -7.584 1.00 86.88 298 ASN A CA 1
ATOM 2413 C C . ASN A 1 298 ? 12.078 8.895 -8.971 1.00 86.88 298 ASN A C 1
ATOM 2415 O O . ASN A 1 298 ? 11.432 7.853 -9.075 1.00 86.88 298 ASN A O 1
ATOM 2419 N N . LYS A 1 299 ? 12.637 9.472 -10.038 1.00 90.38 299 LYS A N 1
ATOM 2420 C CA . LYS A 1 299 ? 12.556 8.930 -11.403 1.00 90.38 299 LYS A CA 1
ATOM 2421 C C . LYS A 1 299 ? 13.339 7.626 -11.524 1.00 90.38 299 LYS A C 1
ATOM 2423 O O . LYS A 1 299 ? 12.853 6.662 -12.119 1.00 90.38 299 LYS A O 1
ATOM 2428 N N . LYS A 1 300 ? 14.519 7.559 -10.902 1.00 89.69 300 LYS A N 1
ATOM 2429 C CA . LYS A 1 300 ? 15.307 6.325 -10.807 1.00 89.69 300 LYS A CA 1
ATOM 2430 C C . LYS A 1 300 ? 14.555 5.236 -10.041 1.00 89.69 300 LYS A C 1
ATOM 2432 O O . LYS A 1 300 ? 14.583 4.088 -10.473 1.00 89.69 300 LYS A O 1
ATOM 2437 N N . LEU A 1 301 ? 13.822 5.572 -8.974 1.00 89.00 301 LEU A N 1
ATOM 2438 C CA . LEU A 1 301 ? 12.944 4.627 -8.269 1.00 89.00 301 LEU A CA 1
ATOM 2439 C C . LEU A 1 301 ? 11.822 4.088 -9.162 1.00 89.00 301 LEU A C 1
ATOM 2441 O O . LEU A 1 301 ? 11.563 2.886 -9.132 1.00 89.00 301 LEU A O 1
ATOM 2445 N N . VAL A 1 302 ? 11.193 4.933 -9.987 1.00 91.38 302 VAL A N 1
ATOM 2446 C CA . VAL A 1 302 ? 10.180 4.481 -10.961 1.00 91.38 302 VAL A CA 1
ATOM 2447 C C . VAL A 1 302 ? 10.789 3.485 -11.950 1.00 91.38 302 VAL A C 1
ATOM 2449 O O . VAL A 1 302 ? 10.245 2.399 -12.148 1.00 91.38 302 VAL A O 1
ATOM 2452 N N . ASN A 1 303 ? 11.946 3.814 -12.524 1.00 91.56 303 ASN A N 1
ATOM 2453 C CA . ASN A 1 303 ? 12.687 2.916 -13.412 1.00 91.56 303 ASN A CA 1
ATOM 2454 C C . ASN A 1 303 ? 13.080 1.603 -12.715 1.00 91.56 303 ASN A C 1
ATOM 2456 O O . ASN A 1 303 ? 12.957 0.531 -13.300 1.00 91.56 303 ASN A O 1
ATOM 2460 N N . TRP A 1 304 ? 13.525 1.668 -11.459 1.00 89.62 304 TRP A N 1
ATOM 2461 C CA . TRP A 1 304 ? 13.909 0.495 -10.675 1.00 89.62 304 TRP A CA 1
ATOM 2462 C C . TRP A 1 304 ? 12.716 -0.431 -10.414 1.00 89.62 304 TRP A C 1
ATOM 2464 O O . TRP A 1 304 ? 12.800 -1.637 -10.647 1.00 89.62 304 TRP A O 1
ATOM 2474 N N . GLY A 1 305 ? 11.576 0.135 -10.008 1.00 90.56 305 GLY A N 1
ATOM 2475 C CA . GLY A 1 305 ? 10.324 -0.602 -9.844 1.00 90.56 305 GLY A CA 1
ATOM 2476 C C . GLY A 1 305 ? 9.834 -1.224 -11.154 1.00 90.56 305 GLY A C 1
ATOM 2477 O O . GLY A 1 305 ? 9.398 -2.375 -11.152 1.00 90.56 305 GLY A O 1
ATOM 2478 N N . TYR A 1 306 ? 9.966 -0.506 -12.274 1.00 91.38 306 TYR A N 1
ATOM 2479 C CA . TYR A 1 306 ? 9.634 -1.012 -13.608 1.00 91.38 306 TYR A CA 1
ATOM 2480 C C . TYR A 1 306 ? 10.450 -2.259 -13.965 1.00 91.38 306 TYR A C 1
ATOM 2482 O O . TYR A 1 306 ? 9.873 -3.279 -14.329 1.00 91.38 306 TYR A O 1
ATOM 2490 N N . LEU A 1 307 ? 11.773 -2.212 -13.794 1.00 91.38 307 LEU A N 1
ATOM 2491 C CA . LEU A 1 307 ? 12.657 -3.337 -14.113 1.00 91.38 307 LEU A CA 1
ATOM 2492 C C . LEU A 1 307 ? 12.384 -4.560 -13.235 1.00 91.38 307 LEU A C 1
ATOM 2494 O O . LEU A 1 307 ? 12.334 -5.681 -13.731 1.00 91.38 307 LEU A O 1
ATOM 2498 N N . HIS A 1 308 ? 12.158 -4.345 -11.937 1.00 91.25 308 HIS A N 1
ATOM 2499 C CA . HIS A 1 308 ? 11.772 -5.419 -11.026 1.00 91.25 308 HIS A CA 1
ATOM 2500 C C . HIS A 1 308 ? 10.435 -6.056 -11.394 1.00 91.25 308 HIS A C 1
ATOM 2502 O O . HIS A 1 308 ? 10.298 -7.275 -11.313 1.00 91.25 308 HIS A O 1
ATOM 2508 N N . THR A 1 309 ? 9.468 -5.242 -11.812 1.00 92.56 309 THR A N 1
ATOM 2509 C CA . THR A 1 309 ? 8.158 -5.723 -12.255 1.00 92.56 309 THR A CA 1
ATOM 2510 C C . THR A 1 309 ? 8.294 -6.541 -13.541 1.00 92.56 309 THR A C 1
ATOM 2512 O O . THR A 1 309 ? 7.788 -7.658 -13.604 1.00 92.56 309 THR A O 1
ATOM 2515 N N . ASP A 1 310 ? 9.023 -6.026 -14.536 1.00 91.62 310 ASP A N 1
ATOM 2516 C CA . ASP A 1 310 ? 9.280 -6.705 -15.811 1.00 91.62 310 ASP A CA 1
ATOM 2517 C C . ASP A 1 310 ? 9.970 -8.064 -15.601 1.00 91.62 310 ASP A C 1
ATOM 2519 O O . ASP A 1 310 ? 9.493 -9.082 -16.103 1.00 91.62 310 ASP A O 1
ATOM 2523 N N . GLU A 1 311 ? 11.037 -8.117 -14.794 1.00 90.94 311 GLU A N 1
ATOM 2524 C CA . GLU A 1 311 ? 11.734 -9.374 -14.505 1.00 90.94 311 GLU A CA 1
ATOM 2525 C C . GLU A 1 311 ? 10.836 -10.387 -13.804 1.00 90.94 311 GLU A C 1
ATOM 2527 O O . GLU A 1 311 ? 10.763 -11.549 -14.214 1.00 90.94 311 GLU A O 1
ATOM 2532 N N . SER A 1 312 ? 10.161 -9.954 -12.738 1.00 92.12 312 SER A N 1
ATOM 2533 C CA . SER A 1 312 ? 9.393 -10.859 -11.894 1.00 92.12 312 SER A CA 1
ATOM 2534 C C . SER A 1 312 ? 8.158 -11.393 -12.607 1.00 92.12 312 SER A C 1
ATOM 2536 O O . SER A 1 312 ? 7.877 -12.585 -12.502 1.00 92.12 312 SER A O 1
ATOM 2538 N N . ILE A 1 313 ? 7.434 -10.562 -13.360 1.00 92.12 313 ILE A N 1
ATOM 2539 C CA . ILE A 1 313 ? 6.249 -11.021 -14.091 1.00 92.12 313 ILE A CA 1
ATOM 2540 C C . ILE A 1 313 ? 6.651 -12.007 -15.197 1.00 92.12 313 ILE A C 1
ATOM 2542 O O . ILE A 1 313 ? 6.047 -13.077 -15.288 1.00 92.12 313 ILE A O 1
ATOM 2546 N N . ARG A 1 314 ? 7.693 -11.713 -15.985 1.00 91.56 314 ARG A N 1
ATOM 2547 C CA . ARG A 1 314 ? 8.146 -12.621 -17.054 1.00 91.56 314 ARG A CA 1
ATOM 2548 C C . ARG A 1 314 ? 8.702 -13.938 -16.518 1.00 91.56 314 ARG A C 1
ATOM 2550 O O . ARG A 1 314 ? 8.517 -14.979 -17.137 1.00 91.56 314 ARG A O 1
ATOM 2557 N N . SER A 1 315 ? 9.391 -13.901 -15.380 1.00 90.25 315 SER A N 1
ATOM 2558 C CA . SER A 1 315 ? 10.031 -15.100 -14.826 1.00 90.25 315 SER A CA 1
ATOM 2559 C C . SER A 1 315 ? 9.052 -16.009 -14.084 1.00 90.25 315 SER A C 1
ATOM 2561 O O . SER A 1 315 ? 9.230 -17.223 -14.106 1.00 90.25 315 SER A O 1
ATOM 2563 N N . TRP A 1 316 ? 8.042 -15.439 -13.417 1.00 90.94 316 TRP A N 1
ATOM 2564 C CA . TRP A 1 316 ? 7.204 -16.185 -12.468 1.00 90.94 316 TRP A CA 1
ATOM 2565 C C . TRP A 1 316 ? 5.726 -16.280 -12.850 1.00 90.94 316 TRP A C 1
ATOM 2567 O O . TRP A 1 316 ? 5.052 -17.195 -12.382 1.00 90.94 316 TRP A O 1
ATOM 2577 N N . TYR A 1 317 ? 5.210 -15.375 -13.685 1.00 92.06 317 TYR A N 1
ATOM 2578 C CA . TYR A 1 317 ? 3.786 -15.344 -14.027 1.00 92.06 317 TYR A CA 1
ATOM 2579 C C . TYR A 1 317 ? 3.501 -15.736 -15.478 1.00 92.06 317 TYR A C 1
ATOM 2581 O O . TYR A 1 317 ? 2.698 -16.643 -15.716 1.00 92.06 317 TYR A O 1
ATOM 2589 N N . ASP A 1 318 ? 4.129 -15.050 -16.434 1.00 89.69 318 ASP A N 1
ATOM 2590 C CA . ASP A 1 318 ? 3.886 -15.254 -17.862 1.00 89.69 318 ASP A CA 1
ATOM 2591 C C . ASP A 1 318 ? 5.140 -14.922 -18.683 1.00 89.69 318 ASP A C 1
ATOM 2593 O O . ASP A 1 318 ? 5.451 -13.758 -18.946 1.00 89.69 318 ASP A O 1
ATOM 2597 N N . SER A 1 319 ? 5.855 -15.967 -19.107 1.00 89.19 319 SER A N 1
ATOM 2598 C CA . SER A 1 319 ? 7.094 -15.863 -19.884 1.00 89.19 319 SER A CA 1
ATOM 2599 C C . SER A 1 319 ? 6.878 -15.433 -21.333 1.00 89.19 319 SER A C 1
ATOM 2601 O O . SER A 1 319 ? 7.857 -15.202 -22.040 1.00 89.19 319 SER A O 1
ATOM 2603 N N . SER A 1 320 ? 5.624 -15.357 -21.790 1.00 87.50 320 SER A N 1
ATOM 2604 C CA . SER A 1 320 ? 5.282 -14.877 -23.134 1.00 87.50 320 SER A CA 1
ATOM 2605 C C . SER A 1 320 ? 5.275 -13.349 -23.229 1.00 87.50 320 SER A C 1
ATOM 2607 O O . SER A 1 320 ? 5.350 -12.805 -24.327 1.00 87.50 320 SER A O 1
ATOM 2609 N N . ILE A 1 321 ? 5.223 -12.652 -22.088 1.00 86.19 321 ILE A N 1
ATOM 2610 C CA . ILE A 1 321 ? 5.260 -11.191 -22.042 1.00 86.19 321 ILE A CA 1
ATOM 2611 C C . ILE A 1 321 ? 6.595 -10.695 -22.597 1.00 86.19 321 ILE A C 1
ATOM 2613 O O . ILE A 1 321 ? 7.673 -11.044 -22.105 1.00 86.19 321 ILE A O 1
ATOM 2617 N N . GLU A 1 322 ? 6.507 -9.838 -23.611 1.00 85.00 322 GLU A N 1
ATOM 2618 C CA . GLU A 1 322 ? 7.669 -9.196 -24.204 1.00 85.00 322 GLU A CA 1
ATOM 2619 C C . GLU A 1 322 ? 8.393 -8.323 -23.181 1.00 85.00 322 GLU A C 1
ATOM 2621 O O . GLU A 1 322 ? 7.792 -7.580 -22.402 1.00 85.00 322 GLU A O 1
ATOM 2626 N N . LYS A 1 323 ? 9.720 -8.400 -23.211 1.00 86.44 323 LYS A N 1
ATOM 2627 C CA . LYS A 1 323 ? 10.579 -7.590 -22.359 1.00 86.44 323 LYS A CA 1
ATOM 2628 C C . LYS A 1 323 ? 10.459 -6.109 -22.719 1.00 86.44 323 LYS A C 1
ATOM 2630 O O . LYS A 1 323 ? 10.545 -5.736 -23.889 1.00 86.44 323 LYS A O 1
ATOM 2635 N N . GLY A 1 324 ? 10.381 -5.262 -21.695 1.00 82.38 324 GLY A N 1
ATOM 2636 C CA . GLY A 1 324 ? 10.440 -3.810 -21.845 1.00 82.38 324 GLY A CA 1
ATOM 2637 C C . GLY A 1 324 ? 11.639 -3.313 -22.669 1.00 82.38 324 GLY A C 1
ATOM 2638 O O . GLY A 1 324 ? 12.791 -3.636 -22.375 1.00 82.38 324 GLY A O 1
ATOM 2639 N N . LEU A 1 325 ? 11.365 -2.487 -23.686 1.00 82.00 325 LEU A N 1
ATOM 2640 C CA . LEU A 1 325 ? 12.379 -1.935 -24.600 1.00 82.00 325 LEU A CA 1
ATOM 2641 C C . LEU A 1 325 ? 12.898 -0.547 -24.194 1.00 82.00 325 LEU A C 1
ATOM 2643 O O . LEU A 1 325 ? 13.897 -0.087 -24.741 1.00 82.00 325 LEU A O 1
ATOM 2647 N N . ALA A 1 326 ? 12.237 0.127 -23.251 1.00 87.56 326 ALA A N 1
ATOM 2648 C CA . ALA A 1 326 ? 12.613 1.460 -22.795 1.00 87.56 326 ALA A CA 1
ATOM 2649 C C . ALA A 1 326 ? 12.279 1.657 -21.313 1.00 87.56 326 ALA A C 1
ATOM 2651 O O . ALA A 1 326 ? 11.290 1.124 -20.809 1.00 87.56 326 ALA A O 1
ATOM 2652 N N . LEU A 1 327 ? 13.097 2.457 -20.628 1.00 89.81 327 LEU A N 1
ATOM 2653 C CA . LEU A 1 327 ? 12.811 2.901 -19.266 1.00 89.81 327 LEU A CA 1
ATOM 2654 C C . LEU A 1 327 ? 11.742 4.007 -19.275 1.00 89.81 327 LEU A C 1
ATOM 2656 O O . LEU A 1 327 ? 11.7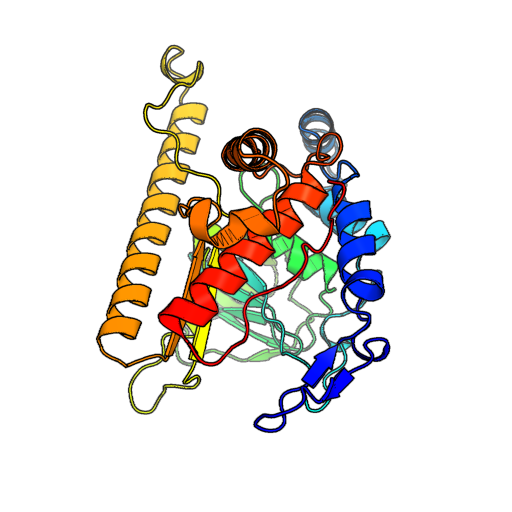66 4.840 -20.182 1.00 89.81 327 LEU A O 1
ATOM 2660 N N . PRO A 1 328 ? 10.867 4.084 -18.253 1.00 90.44 328 PRO A N 1
ATOM 2661 C CA . PRO A 1 328 ? 9.947 5.210 -18.076 1.00 90.44 328 PRO A CA 1
ATOM 2662 C C . PRO A 1 3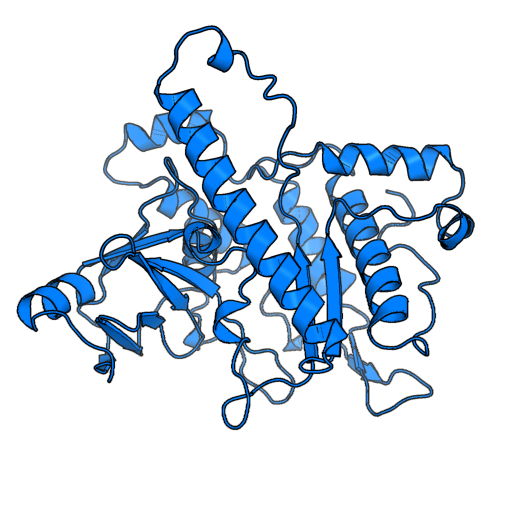28 ? 10.639 6.582 -18.096 1.00 90.44 328 PRO A C 1
ATOM 2664 O O . PRO A 1 328 ? 10.124 7.520 -18.693 1.00 90.44 328 PRO A O 1
ATOM 2667 N N . TYR A 1 329 ? 11.831 6.678 -17.499 1.00 90.69 329 TYR A N 1
ATOM 2668 C CA . TYR A 1 329 ? 12.678 7.871 -17.488 1.00 90.69 329 TYR A CA 1
ATOM 2669 C C . TYR A 1 329 ? 14.075 7.568 -18.052 1.00 90.69 329 TYR A C 1
ATOM 2671 O O . TYR A 1 329 ? 15.009 7.336 -17.283 1.00 90.69 329 TYR A O 1
ATOM 2679 N N . PRO A 1 330 ? 14.279 7.581 -19.380 1.00 86.06 330 PRO A N 1
ATOM 2680 C CA . PRO A 1 330 ? 15.564 7.216 -19.988 1.00 86.06 330 PRO A CA 1
ATOM 2681 C C . PRO A 1 330 ? 16.739 8.110 -19.561 1.00 86.06 330 PRO A C 1
ATOM 2683 O O . PRO A 1 330 ? 17.886 7.659 -19.527 1.00 86.06 330 PRO A O 1
ATOM 2686 N N . PHE A 1 331 ? 16.453 9.369 -19.222 1.00 84.25 331 PHE A N 1
ATOM 2687 C CA . PHE A 1 331 ? 17.446 10.395 -18.885 1.00 84.25 331 PHE A CA 1
ATOM 2688 C C . PHE A 1 331 ? 17.675 10.588 -17.380 1.00 84.25 331 PHE A C 1
ATOM 2690 O O . PHE A 1 331 ? 18.483 11.439 -17.022 1.00 84.25 331 PHE A O 1
ATOM 2697 N N . ALA A 1 332 ? 16.979 9.827 -16.527 1.00 82.12 332 ALA A N 1
ATOM 2698 C CA . ALA A 1 332 ? 17.168 9.869 -15.077 1.00 82.12 332 ALA A CA 1
ATOM 2699 C C . ALA A 1 332 ? 18.490 9.241 -14.621 1.00 82.12 332 ALA A C 1
ATOM 2701 O O . ALA A 1 332 ? 18.978 8.279 -15.275 1.00 82.12 332 ALA A O 1
#

Foldseek 3Di:
DLCPVVFDWDDDPPDDRDIDGPCCCVPPVVLVLVLLLAQQDDVVVLVVQVVPPPDAPLNSSLVSCCVRPFNQAFLLRRDDDPPDDWDWAWKAFPVVRAIWTDTSAWIQDQQLAIWGPQRDGPSNSVSLQAQDDDRSFWDKDAQQPTDGDHHPNHDDDPVVSNVCNGITTIHHRLLHPQFPCPVQPDADPRHDAQADETEAADADDDPPPPDPCVVVVDPVVVVVNVSSVVSVVVVVVVVVVVVVCLVVSVHAYFYFYLPDDDDCVVCCQQQVDVVSVVVLVCLSVDDPHSGRDPDCSSLSVQQSSVRRRQVGCCVGHNVVDDGDNYGSCSPD

Organism: NCBI:txid2520507

Sequence (332 aa):
MLNWSELKFKPIEGDSGRVRATNFHEVIVEPLVAFCSGTIFSPKKGIYHLLHPLSTMVDGVRKQYETKLFGKIKLRNIAHIPGAPEFIFYGTNLDTGVSVRIGRESIRDYHIGSANDHDITLAQAVSISSAFPPFLSPVLLDGSSWTWRDSEYQKLPEVDIKRLRNELAFCDGGLYDNMGLEMLWKHGENKEYDTVFSCDAGAPFPAPWNSRWRWFGNWIGKFLRMSDIMVNQQRALRKRTLARNYQAGEYRGAYWCIENRLDFRNYCSLFATPEKFESYLNLKKLGTQLDAFSGDDNKKLVNWGYLHTDESIRSWYDSSIEKGLALPYPFA

pLDDT: mean 84.09, std 11.44, range [43.28, 96.88]

InterPro domains:
  IPR002641 Patatin-like phospholipase domain [PF01734] (115-185)
  IPR016035 Acyl transferase/acyl hydrolase/lysophospholipase [SSF52151] (37-266)

Radius of gyration: 21.4 Å; chains: 1; bounding box: 52×48×57 Å